Protein AF-0000000070184187 (afdb_homodimer)

Foldseek 3Di:
DAEEEEEFAALVQLQLVLVVCVV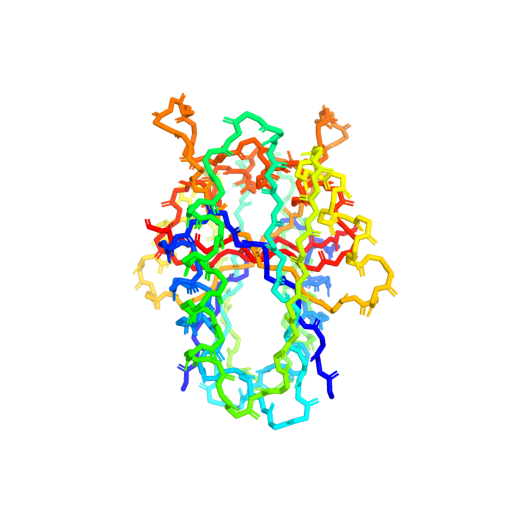PDDLAYEYEYEYEDEPPDDPVGSVNRLVSNVVRNPPHHYHYYYYYDDSLCVRQVVCVVVVGQEYEDEQDDDPDDDVSGDPSLVSNCVPHPHHYDYGYD/DAEEEEEFAALVQLQLVLVVCVVPDDLAYEYEYEYEDEPPDDPVGSVNRLVNNPVRNPSYHYHYYYYYDDSLCVRQVVCVVVVGQEYEDEQDDDPDDDVSGDPSLVSNCVPHPHHYHYGYD

pLDDT: mean 87.18, std 12.09, range [46.78, 98.19]

Nearest PDB structures (foldseek):
  5ahw-assembly2_D  TM=7.596E-01  e=1.326E-06  Mycolicibacterium smegmatis MC2 155
  2z08-assembly1_A  TM=7.264E-01  e=1.030E-06  Thermus thermophilus
  3fh0-assembly1_A  TM=7.150E-01  e=4.418E-06  Klebsiella pneumoniae subsp. pneumoniae MGH 78578
  3fdx-assembly1_A  TM=6.613E-01  e=9.445E-06  Klebsiella pneumoniae subsp. pneumoniae MGH 78578
  7ji4-assembly1_A  TM=6.748E-01  e=1.048E-04  Staphylococcus aureus subsp. aureus MRSA252

InterPro domains:
  IPR006016 UspA [PF00582] (38-120)
  IPR014729 Rossmann-like alpha/beta/alpha sandwich fold [G3DSA:3.40.50.620] (4-121)

Solvent-accessible surface area (backbone atoms only — not comparable to full-atom values): 12318 Å² total; per-residue (Å²): 122,49,36,34,33,35,50,17,72,27,51,55,31,17,52,35,47,37,61,65,39,62,87,67,64,45,70,70,20,36,36,37,37,32,26,52,34,43,87,86,47,72,63,66,45,31,52,51,5,50,50,51,36,60,68,61,47,73,75,33,47,71,45,77,47,76,46,77,43,60,48,54,57,53,52,54,51,49,36,60,74,68,59,37,58,32,36,37,32,36,19,55,86,66,94,77,48,89,58,39,40,22,69,56,41,46,43,44,49,20,63,45,86,39,36,25,32,31,26,47,106,123,50,36,35,34,35,48,18,71,26,50,55,30,19,51,35,48,38,62,69,39,63,88,66,63,44,68,71,20,36,35,38,37,32,25,52,34,43,86,87,48,72,63,65,46,31,52,50,5,50,49,51,37,56,69,66,45,60,78,28,49,71,45,77,46,77,46,77,44,61,48,52,58,51,52,55,51,48,36,60,74,69,62,36,58,33,37,37,34,36,19,56,85,65,96,76,47,89,59,38,42,20,69,58,41,47,44,42,48,21,64,42,87,39,34,25,32,31,27,46,105

Structure (mmCIF, N/CA/C/O backbone):
data_AF-0000000070184187-model_v1
#
loop_
_entity.id
_entity.type
_entity.pdbx_description
1 polymer 'Nucleotide-binding protein, UspA family'
#
loop_
_atom_site.group_PDB
_atom_site.id
_atom_site.type_symbol
_atom_site.label_atom_id
_atom_site.label_alt_id
_atom_site.label_comp_id
_atom_site.label_asym_id
_atom_site.label_entity_id
_atom_site.label_seq_id
_atom_site.pdbx_PDB_ins_code
_atom_site.Cartn_x
_atom_site.Cartn_y
_atom_site.Cartn_z
_atom_site.occupancy
_atom_site.B_iso_or_equiv
_atom_site.auth_seq_id
_atom_site.auth_comp_id
_atom_site.auth_asym_id
_atom_site.auth_atom_id
_atom_site.pdbx_PDB_model_num
ATOM 1 N N . MET A 1 1 ? -18.094 -4.477 -7.41 1 87.06 1 MET A N 1
ATOM 2 C CA . MET A 1 1 ? -17.234 -5.648 -7.57 1 87.06 1 MET A CA 1
ATOM 3 C C . MET A 1 1 ? -15.766 -5.238 -7.676 1 87.06 1 MET A C 1
ATOM 5 O O . MET A 1 1 ? -15.414 -4.379 -8.484 1 87.06 1 MET A O 1
ATOM 9 N N . THR A 1 2 ? -14.875 -5.801 -6.84 1 93.06 2 THR A N 1
ATOM 10 C CA . THR A 1 2 ? -13.453 -5.465 -6.789 1 93.06 2 THR A CA 1
ATOM 11 C C . THR A 1 2 ? -12.594 -6.691 -7.086 1 93.06 2 THR A C 1
ATOM 13 O O . THR A 1 2 ? -12.898 -7.797 -6.633 1 93.06 2 THR A O 1
ATOM 16 N N . THR A 1 3 ? -11.625 -6.5 -7.941 1 96.56 3 THR A N 1
ATOM 17 C CA . THR A 1 3 ? -10.648 -7.543 -8.242 1 96.56 3 THR A CA 1
ATOM 18 C C . THR A 1 3 ? -9.328 -7.27 -7.527 1 96.56 3 THR A C 1
ATOM 20 O O . THR A 1 3 ? -8.68 -6.25 -7.781 1 96.56 3 THR A O 1
ATOM 23 N N . TYR A 1 4 ? -8.945 -8.211 -6.676 1 97.31 4 TYR A N 1
ATOM 24 C CA . TYR A 1 4 ? -7.691 -8.109 -5.938 1 97.31 4 TYR A CA 1
ATOM 25 C C . TYR A 1 4 ? -6.648 -9.062 -6.508 1 97.31 4 TYR A C 1
ATOM 27 O O . TYR A 1 4 ? -6.965 -10.195 -6.879 1 97.31 4 TYR A O 1
ATOM 35 N N . LEU A 1 5 ? -5.449 -8.586 -6.586 1 97.69 5 LEU A N 1
ATOM 36 C CA . LEU A 1 5 ? -4.312 -9.461 -6.852 1 97.69 5 LEU A CA 1
ATOM 37 C C . LEU A 1 5 ? -3.422 -9.578 -5.617 1 97.69 5 LEU A C 1
ATOM 39 O O . LEU A 1 5 ? -2.854 -8.586 -5.16 1 97.69 5 LEU A O 1
ATOM 43 N N . LEU A 1 6 ? -3.332 -10.719 -5.121 1 96.5 6 LEU A N 1
ATOM 44 C CA . LEU A 1 6 ? -2.471 -11.023 -3.984 1 96.5 6 LEU A CA 1
ATOM 45 C C . LEU A 1 6 ? -1.204 -11.742 -4.438 1 96.5 6 LEU A C 1
ATOM 47 O O . LEU A 1 6 ? -1.265 -12.883 -4.91 1 96.5 6 LEU A O 1
ATOM 51 N N . SER A 1 7 ? -0.075 -11.008 -4.352 1 93.44 7 SER A N 1
ATOM 52 C CA . SER A 1 7 ? 1.207 -11.672 -4.582 1 93.44 7 SER A CA 1
ATOM 53 C C . SER A 1 7 ? 1.646 -12.469 -3.361 1 93.44 7 SER A C 1
ATOM 55 O O . SER A 1 7 ? 2.041 -11.898 -2.346 1 93.44 7 SER A O 1
ATOM 57 N N . SER A 1 8 ? 1.609 -13.734 -3.449 1 82.62 8 SER A N 1
ATOM 58 C CA . SER A 1 8 ? 1.908 -14.633 -2.338 1 82.62 8 SER A CA 1
ATOM 59 C C . SER A 1 8 ? 3.346 -15.133 -2.402 1 82.62 8 SER A C 1
ATOM 61 O O . SER A 1 8 ? 3.67 -16 -3.209 1 82.62 8 SER A O 1
ATOM 63 N N . ALA A 1 9 ? 4.172 -14.547 -1.659 1 77.94 9 ALA A N 1
ATOM 64 C CA . ALA A 1 9 ? 5.586 -14.906 -1.661 1 77.94 9 ALA A CA 1
ATOM 65 C C . ALA A 1 9 ? 5.926 -15.805 -0.472 1 77.94 9 ALA A C 1
ATOM 67 O O . ALA A 1 9 ? 6.941 -16.5 -0.483 1 77.94 9 ALA A O 1
ATOM 68 N N . SER A 1 10 ? 5.07 -15.789 0.5 1 82.75 10 SER A N 1
ATOM 69 C CA . SER A 1 10 ? 5.27 -16.578 1.708 1 82.75 10 SER A CA 1
ATOM 70 C C . SER A 1 10 ? 3.951 -16.828 2.43 1 82.75 10 SER A C 1
ATOM 72 O O . SER A 1 10 ? 2.955 -16.156 2.162 1 82.75 10 SER A O 1
ATOM 74 N N . VAL A 1 11 ? 4.023 -17.766 3.281 1 85.94 11 VAL A N 1
ATOM 75 C CA . VAL A 1 11 ? 2.863 -18.062 4.117 1 85.94 11 VAL A CA 1
ATOM 76 C C . VAL A 1 11 ? 2.512 -16.828 4.949 1 85.94 11 VAL A C 1
ATOM 78 O O . VAL A 1 11 ? 1.336 -16.484 5.105 1 85.94 11 VAL A O 1
ATOM 81 N N . HIS A 1 12 ? 3.492 -16.156 5.406 1 87.94 12 HIS A N 1
ATOM 82 C CA . HIS A 1 12 ? 3.273 -14.977 6.242 1 87.94 12 HIS A CA 1
ATOM 83 C C . HIS A 1 12 ? 2.619 -13.852 5.449 1 87.94 12 HIS A C 1
ATOM 85 O O . HIS A 1 12 ? 1.697 -13.195 5.941 1 87.94 12 HIS A O 1
ATOM 91 N N . THR A 1 13 ? 3.059 -13.672 4.227 1 89.44 13 THR A N 1
ATOM 92 C CA . THR A 1 13 ? 2.463 -12.641 3.383 1 89.44 13 THR A CA 1
ATOM 93 C C . THR A 1 13 ? 1.008 -12.977 3.064 1 89.44 13 THR A C 1
ATOM 95 O O . THR A 1 13 ? 0.134 -12.117 3.141 1 89.44 13 THR A O 1
ATOM 98 N N . SER A 1 14 ? 0.778 -14.219 2.723 1 92.19 14 SER A N 1
ATOM 99 C CA . SER A 1 14 ? -0.582 -14.648 2.416 1 92.19 14 SER A CA 1
ATOM 100 C C . SER A 1 14 ? -1.505 -14.461 3.613 1 92.19 14 SER A C 1
ATOM 102 O O . SER A 1 14 ? -2.619 -13.953 3.473 1 92.19 14 SER A O 1
ATOM 104 N N . ALA A 1 15 ? -1.016 -14.852 4.801 1 92.38 15 ALA A N 1
ATOM 105 C CA . ALA A 1 15 ? -1.817 -14.719 6.012 1 92.38 15 ALA A CA 1
ATOM 106 C C . ALA A 1 15 ? -2.139 -13.25 6.293 1 92.38 15 ALA A C 1
ATOM 108 O O . ALA A 1 15 ? -3.281 -12.906 6.602 1 92.38 15 ALA A O 1
ATOM 109 N N . ALA A 1 16 ? -1.17 -12.414 6.207 1 93.44 16 ALA A N 1
ATOM 110 C CA . ALA A 1 16 ? -1.36 -10.984 6.441 1 93.44 16 ALA A CA 1
ATOM 111 C C . ALA A 1 16 ? -2.352 -10.391 5.441 1 93.44 16 ALA A C 1
ATOM 113 O O . ALA A 1 16 ? -3.191 -9.562 5.809 1 93.44 16 ALA A O 1
ATOM 114 N N . ALA A 1 17 ? -2.209 -10.789 4.168 1 94.56 17 ALA A N 1
ATOM 115 C CA . ALA A 1 17 ? -3.125 -10.305 3.135 1 94.56 17 ALA A CA 1
ATOM 116 C C . ALA A 1 17 ? -4.551 -10.773 3.412 1 94.56 17 ALA A C 1
ATOM 118 O O . ALA A 1 17 ? -5.508 -10.016 3.213 1 94.56 17 ALA A O 1
ATOM 119 N N . CYS A 1 18 ? -4.68 -12 3.871 1 94.06 18 CYS A N 1
ATOM 120 C CA . CYS A 1 18 ? -5.996 -12.516 4.219 1 94.06 18 CYS A CA 1
ATOM 121 C C . CYS A 1 18 ? -6.605 -11.727 5.371 1 94.06 18 CYS A C 1
ATOM 123 O O . CYS A 1 18 ? -7.801 -11.422 5.359 1 94.06 18 CYS A O 1
ATOM 125 N N . ASP A 1 19 ? -5.824 -11.391 6.363 1 93.94 19 ASP A N 1
ATOM 126 C CA . ASP A 1 19 ? -6.301 -10.562 7.469 1 93.94 19 ASP A CA 1
ATOM 127 C C . ASP A 1 19 ? -6.785 -9.203 6.965 1 93.94 19 ASP A C 1
ATOM 129 O O . ASP A 1 19 ? -7.832 -8.711 7.398 1 93.94 19 ASP A O 1
ATOM 133 N N . TYR A 1 20 ? -6.047 -8.648 6.027 1 95.12 20 TYR A N 1
ATOM 134 C CA . TYR A 1 20 ? -6.387 -7.359 5.438 1 95.12 20 TYR A CA 1
ATOM 135 C C . TYR A 1 20 ? -7.719 -7.426 4.699 1 95.12 20 TYR A C 1
ATOM 137 O O . TYR A 1 20 ? -8.531 -6.508 4.789 1 95.12 20 TYR A O 1
ATOM 145 N N . LEU A 1 21 ? -7.945 -8.5 4.07 1 94.31 21 LEU A N 1
ATOM 146 C CA . LEU A 1 21 ? -9.102 -8.625 3.189 1 94.31 21 LEU A CA 1
ATOM 147 C C . LEU A 1 21 ? -10.312 -9.156 3.953 1 94.31 21 LEU A C 1
ATOM 149 O O . LEU A 1 21 ? -11.445 -9.078 3.469 1 94.31 21 LEU A O 1
ATOM 153 N N . ALA A 1 22 ? -10.117 -9.75 5.102 1 88.31 22 ALA A N 1
ATOM 154 C CA . ALA A 1 22 ? -11.125 -10.5 5.844 1 88.31 22 ALA A CA 1
ATOM 155 C C . ALA A 1 22 ? -12.414 -9.695 5.992 1 88.31 22 ALA A C 1
ATOM 157 O O . ALA A 1 22 ? -13.508 -10.219 5.77 1 88.31 22 ALA A O 1
ATOM 158 N N . ASP A 1 23 ? -12.367 -8.461 6.262 1 85.75 23 ASP A N 1
ATOM 159 C CA . ASP A 1 23 ? -13.57 -7.672 6.492 1 85.75 23 ASP A CA 1
ATOM 160 C C . ASP A 1 23 ? -13.852 -6.742 5.316 1 85.75 23 ASP A C 1
ATOM 162 O O . ASP A 1 23 ? -14.68 -5.836 5.418 1 85.75 23 ASP A O 1
ATOM 166 N N . ARG A 1 24 ? -13.141 -7.023 4.238 1 89.12 24 ARG A N 1
ATOM 167 C CA . ARG A 1 24 ? -13.273 -6.109 3.107 1 89.12 24 ARG A CA 1
ATOM 168 C C . ARG A 1 24 ? -13.898 -6.812 1.91 1 8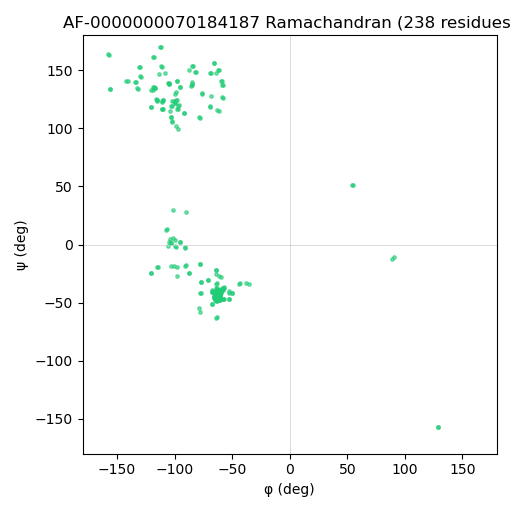9.12 24 ARG A C 1
ATOM 170 O O . ARG A 1 24 ? -14.398 -6.156 0.994 1 89.12 24 ARG A O 1
ATOM 177 N N . LEU A 1 25 ? -13.852 -8.07 1.921 1 90.12 25 LEU A N 1
ATOM 178 C CA . LEU A 1 25 ? -14.305 -8.836 0.765 1 90.12 25 LEU A CA 1
ATOM 179 C C . LEU A 1 25 ? -15.812 -9.07 0.825 1 90.12 25 LEU A C 1
ATOM 181 O O . LEU A 1 25 ? -16.344 -9.422 1.877 1 90.12 25 LEU A O 1
ATOM 185 N N . ASP A 1 26 ? -16.406 -8.898 -0.265 1 88.06 26 ASP A N 1
ATOM 186 C CA . ASP A 1 26 ? -17.797 -9.305 -0.464 1 88.06 26 ASP A CA 1
ATOM 187 C C . ASP A 1 26 ? -17.891 -10.461 -1.452 1 88.06 26 ASP A C 1
ATOM 189 O O . ASP A 1 26 ? -16.906 -10.797 -2.125 1 88.06 26 ASP A O 1
ATOM 193 N N . ALA A 1 27 ? -19.078 -11.031 -1.532 1 87.5 27 ALA A N 1
ATOM 194 C CA . ALA A 1 27 ? -19.281 -12.234 -2.338 1 87.5 27 ALA A CA 1
ATOM 195 C C . ALA A 1 27 ? -19.047 -11.953 -3.816 1 87.5 27 ALA A C 1
ATOM 197 O O . ALA A 1 27 ? -18.688 -12.859 -4.578 1 87.5 27 ALA A O 1
ATOM 198 N N . ASP A 1 28 ? -19.156 -10.688 -4.148 1 91.81 28 ASP A N 1
ATOM 199 C CA . ASP A 1 28 ? -19.031 -10.352 -5.566 1 91.81 28 ASP A CA 1
ATOM 200 C C . ASP A 1 28 ? -17.578 -10.031 -5.922 1 91.81 28 ASP A C 1
ATOM 202 O O . ASP A 1 28 ? -17.234 -9.883 -7.102 1 91.81 28 ASP A O 1
ATOM 206 N N . ASP A 1 29 ? -16.688 -10.062 -4.93 1 93.81 29 ASP A N 1
ATOM 207 C CA . ASP A 1 29 ? -15.289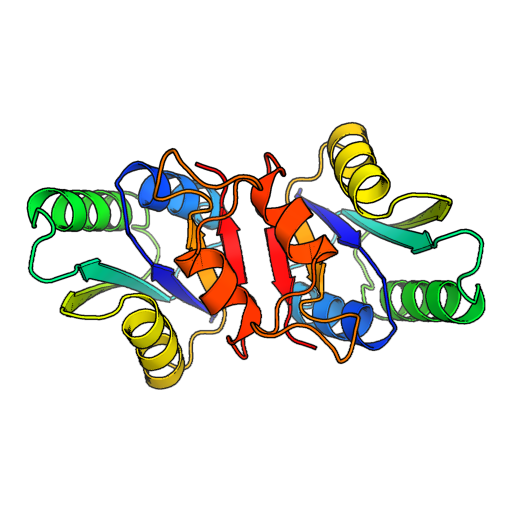 -9.727 -5.176 1 93.81 29 ASP A CA 1
ATOM 208 C C . ASP A 1 29 ? -14.508 -10.938 -5.676 1 93.81 29 ASP A C 1
ATOM 210 O O . ASP A 1 29 ? -14.938 -12.078 -5.488 1 93.81 29 ASP A O 1
ATOM 214 N N . THR A 1 30 ? -13.461 -10.664 -6.41 1 95.06 30 THR A N 1
ATOM 215 C CA . THR A 1 30 ? -12.547 -11.688 -6.91 1 95.06 30 THR A CA 1
ATOM 216 C C . THR A 1 30 ? -11.141 -11.477 -6.355 1 95.06 30 THR A C 1
ATOM 218 O O . THR A 1 30 ? -10.656 -10.344 -6.297 1 95.06 30 THR A O 1
ATOM 221 N N . VAL A 1 31 ? -10.547 -12.555 -5.93 1 96 31 VAL A N 1
ATOM 222 C CA . VAL A 1 31 ? -9.156 -12.523 -5.488 1 96 31 VAL A CA 1
ATOM 223 C C . VAL A 1 31 ? -8.32 -13.469 -6.344 1 96 31 VAL A C 1
ATOM 225 O O . VAL A 1 31 ? -8.617 -14.656 -6.434 1 96 31 VAL A O 1
ATOM 228 N N . MET A 1 32 ? -7.375 -12.906 -7.012 1 96.38 32 MET A N 1
ATOM 229 C CA . MET A 1 32 ? -6.355 -13.695 -7.699 1 96.38 32 MET A CA 1
ATOM 230 C C . MET A 1 32 ? -5.094 -13.805 -6.848 1 96.38 32 MET A C 1
ATOM 232 O O . MET A 1 32 ? -4.48 -12.797 -6.5 1 96.38 32 MET A O 1
ATOM 236 N N . VAL A 1 33 ? -4.746 -15.047 -6.512 1 95.25 33 VAL A N 1
ATOM 237 C CA . VAL A 1 33 ? -3.529 -15.305 -5.75 1 95.25 33 VAL A CA 1
ATOM 238 C C . VAL A 1 33 ? -2.416 -15.758 -6.691 1 95.25 33 VAL A C 1
ATOM 240 O O . VAL A 1 33 ? -2.564 -16.75 -7.406 1 95.25 33 VAL A O 1
ATOM 243 N N . LEU A 1 34 ? -1.364 -15 -6.645 1 95.38 34 LEU A N 1
ATOM 244 C CA . LEU A 1 34 ? -0.238 -15.305 -7.52 1 95.38 34 LEU A CA 1
ATOM 245 C C . LEU A 1 34 ? 0.951 -15.82 -6.719 1 95.38 34 LEU A C 1
ATOM 247 O O . LEU A 1 34 ? 1.369 -15.195 -5.746 1 95.38 34 LEU A O 1
ATOM 251 N N . GLY A 1 35 ? 1.438 -16.938 -7.031 1 91.88 35 GLY A N 1
ATOM 252 C CA . GLY A 1 35 ? 2.746 -17.406 -6.613 1 91.88 35 GLY A CA 1
ATOM 253 C C . GLY A 1 35 ? 3.799 -17.297 -7.699 1 91.88 35 GLY A C 1
ATOM 254 O O . GLY A 1 35 ? 3.764 -18.031 -8.688 1 91.88 35 GLY A O 1
ATOM 255 N N . ALA A 1 36 ? 4.668 -16.25 -7.465 1 84.62 36 ALA A N 1
ATOM 256 C CA . ALA A 1 36 ? 5.754 -16.062 -8.422 1 84.62 36 ALA A CA 1
ATOM 257 C C . ALA A 1 36 ? 7.066 -16.625 -7.879 1 84.62 36 ALA A C 1
ATOM 259 O O . ALA A 1 36 ? 7.418 -16.375 -6.723 1 84.62 36 ALA A O 1
ATOM 260 N N . SER A 1 37 ? 7.746 -17.484 -8.453 1 76.5 37 SER A N 1
ATOM 261 C CA . SER A 1 37 ? 9.008 -18.062 -7.984 1 76.5 37 SER A CA 1
ATOM 262 C C . SER A 1 37 ? 10.055 -18.078 -9.094 1 76.5 37 SER A C 1
ATOM 264 O O . SER A 1 37 ? 9.727 -18.266 -10.266 1 76.5 37 SER A O 1
ATOM 266 N N . GLU A 1 38 ? 11.188 -17.625 -8.516 1 70 38 GLU A N 1
ATOM 267 C CA . GLU A 1 38 ? 12.328 -17.844 -9.414 1 70 38 GLU A CA 1
ATOM 268 C C . GLU A 1 38 ? 12.641 -19.328 -9.57 1 70 38 GLU A C 1
ATOM 270 O O . GLU A 1 38 ? 12.328 -20.125 -8.688 1 70 38 GLU A O 1
ATOM 275 N N . PRO A 1 39 ? 13.086 -19.641 -10.68 1 65.94 39 PRO A N 1
ATOM 276 C CA . PRO A 1 39 ? 13.344 -21.047 -10.977 1 65.94 39 PRO A CA 1
ATOM 277 C C . PRO A 1 39 ? 14.031 -21.781 -9.828 1 65.94 39 PRO A C 1
ATOM 279 O O . PRO A 1 39 ? 13.742 -22.953 -9.578 1 65.94 39 PRO A O 1
ATOM 282 N N . ASP A 1 40 ? 14.891 -21.141 -9.055 1 63.62 40 ASP A N 1
ATOM 283 C CA . ASP A 1 40 ? 15.672 -21.875 -8.062 1 63.62 40 ASP A CA 1
ATOM 284 C C . ASP A 1 40 ? 15 -21.812 -6.691 1 63.62 40 ASP A C 1
ATOM 286 O O . ASP A 1 40 ? 15.523 -22.359 -5.719 1 63.62 40 ASP A O 1
ATOM 290 N N . ALA A 1 41 ? 13.883 -21.172 -6.688 1 63.44 41 ALA A N 1
ATOM 291 C CA . ALA A 1 41 ? 13.227 -21.047 -5.387 1 63.44 41 ALA A CA 1
ATOM 292 C C . ALA A 1 41 ? 12.383 -22.281 -5.074 1 63.44 41 ALA A C 1
ATOM 294 O O . ALA A 1 41 ? 11.812 -22.891 -5.98 1 63.44 41 ALA A O 1
ATOM 295 N N . PRO A 1 42 ? 12.492 -22.719 -3.738 1 61.81 42 PRO A N 1
ATOM 296 C CA . PRO A 1 42 ? 11.734 -23.938 -3.416 1 61.81 42 PRO A CA 1
ATOM 297 C C . PRO A 1 42 ? 10.242 -23.781 -3.707 1 61.81 42 PRO A C 1
ATOM 299 O O . PRO A 1 42 ? 9.633 -22.766 -3.359 1 61.81 42 PRO A O 1
ATOM 302 N N . GLU A 1 43 ? 9.617 -24.625 -4.453 1 60.34 43 GLU A N 1
ATOM 303 C CA . GLU A 1 43 ? 8.227 -24.703 -4.867 1 60.34 43 GLU A CA 1
ATOM 304 C C . GLU A 1 43 ? 7.289 -24.75 -3.662 1 60.34 43 GLU A C 1
ATOM 306 O O . GLU A 1 43 ? 6.215 -24.156 -3.676 1 60.34 43 GLU A O 1
ATOM 311 N N . ARG A 1 44 ? 7.75 -25.484 -2.586 1 63.47 44 ARG A N 1
ATOM 312 C CA . ARG A 1 44 ? 6.902 -25.734 -1.426 1 63.47 44 ARG A CA 1
ATOM 313 C C . ARG A 1 44 ? 6.465 -24.422 -0.776 1 63.47 44 ARG A C 1
ATOM 315 O O . ARG A 1 44 ? 5.312 -24.281 -0.37 1 63.47 44 ARG A O 1
ATOM 322 N N . ASP A 1 45 ? 7.215 -23.438 -0.889 1 72.31 45 ASP A N 1
ATOM 323 C CA . ASP A 1 45 ? 6.902 -22.188 -0.198 1 72.31 45 ASP A CA 1
ATOM 324 C C . ASP A 1 45 ? 5.785 -21.422 -0.915 1 72.31 45 ASP A C 1
ATOM 326 O O . ASP A 1 45 ? 4.824 -20.984 -0.283 1 72.31 45 ASP A O 1
ATOM 330 N N . VAL A 1 46 ? 5.82 -21.609 -2.162 1 76.25 46 VAL A N 1
ATOM 331 C CA . VAL A 1 46 ? 4.812 -20.938 -2.971 1 76.25 46 VAL A CA 1
ATOM 332 C C . VAL A 1 46 ? 3.477 -21.656 -2.855 1 76.25 46 VAL A C 1
ATOM 334 O O . VAL A 1 46 ? 2.428 -21.031 -2.721 1 76.25 46 VAL A O 1
ATOM 337 N N . GLY A 1 47 ? 3.512 -22.969 -2.873 1 81.19 47 GLY A N 1
ATOM 338 C CA . GLY A 1 47 ? 2.311 -23.766 -2.713 1 81.19 47 GLY A CA 1
ATOM 339 C C . GLY A 1 47 ? 1.61 -23.547 -1.387 1 81.19 47 GLY A C 1
ATOM 340 O O . GLY A 1 47 ? 0.392 -23.359 -1.345 1 81.19 47 GLY A O 1
ATOM 341 N N . ASP A 1 48 ? 2.357 -23.562 -0.351 1 84.81 48 ASP A N 1
ATOM 342 C CA . ASP A 1 48 ? 1.8 -23.328 0.979 1 84.81 48 ASP A CA 1
ATOM 343 C C . ASP A 1 48 ? 1.18 -21.938 1.083 1 84.81 48 ASP A C 1
ATOM 345 O O . ASP A 1 48 ? 0.123 -21.766 1.693 1 84.81 48 ASP A O 1
ATOM 349 N N . ALA A 1 49 ? 1.869 -21.047 0.49 1 83.06 49 ALA A N 1
ATOM 350 C CA . ALA A 1 49 ? 1.369 -19.672 0.524 1 83.06 49 ALA A CA 1
ATOM 351 C C . ALA A 1 49 ? 0.02 -19.562 -0.18 1 83.06 49 ALA A C 1
ATOM 353 O O . ALA A 1 49 ? -0.906 -18.938 0.335 1 83.06 49 ALA A O 1
ATOM 354 N N . ILE A 1 50 ? -0.105 -20.203 -1.254 1 86.31 50 ILE A N 1
ATOM 355 C CA . ILE A 1 50 ? -1.337 -20.188 -2.035 1 86.31 50 ILE A CA 1
ATOM 356 C C . ILE A 1 50 ? -2.449 -20.891 -1.264 1 86.31 50 ILE A C 1
ATOM 358 O O . ILE A 1 50 ? -3.588 -20.422 -1.229 1 86.31 50 ILE A O 1
ATOM 362 N N . ASN A 1 51 ? -2.111 -21.969 -0.643 1 87.06 51 ASN A N 1
ATOM 363 C CA . ASN A 1 51 ? -3.086 -22.75 0.117 1 87.06 51 ASN A CA 1
ATOM 364 C C . ASN A 1 51 ? -3.65 -21.938 1.285 1 87.06 51 ASN A C 1
ATOM 366 O O . ASN A 1 51 ? -4.848 -22.016 1.569 1 87.06 51 ASN A O 1
ATOM 370 N N . VAL A 1 52 ? -2.836 -21.281 1.915 1 88.31 52 VAL A N 1
ATOM 371 C CA . VAL A 1 52 ? -3.262 -20.438 3.023 1 88.31 52 VAL A CA 1
ATOM 372 C C . VAL A 1 52 ? -4.281 -19.422 2.529 1 88.31 52 VAL A C 1
ATOM 374 O O . VAL A 1 52 ? -5.332 -19.234 3.148 1 88.31 52 VAL A O 1
ATOM 377 N N . ALA A 1 53 ? -3.963 -18.797 1.425 1 88.62 53 ALA A N 1
ATOM 378 C CA . ALA A 1 53 ? -4.852 -17.766 0.877 1 88.62 53 ALA A CA 1
ATOM 379 C C . ALA A 1 53 ? -6.203 -18.359 0.497 1 88.62 53 ALA A C 1
ATOM 381 O O . ALA A 1 53 ? -7.25 -17.812 0.826 1 88.62 53 ALA A O 1
ATOM 382 N N . ARG A 1 54 ? -6.184 -19.484 -0.07 1 86.81 54 ARG A N 1
ATOM 383 C CA . ARG A 1 54 ? -7.414 -20.141 -0.506 1 86.81 54 ARG A CA 1
ATOM 384 C C . ARG A 1 54 ? -8.281 -20.531 0.687 1 86.81 54 ARG A C 1
ATOM 386 O O . ARG A 1 54 ? -9.5 -20.359 0.653 1 86.81 54 ARG A O 1
ATOM 393 N N . ALA A 1 55 ? -7.684 -20.969 1.615 1 87.38 55 ALA A N 1
ATOM 394 C CA . ALA A 1 55 ? -8.398 -21.453 2.787 1 87.38 55 ALA A CA 1
ATOM 395 C C . ALA A 1 55 ? -9.008 -20.312 3.582 1 87.38 55 ALA A C 1
ATOM 397 O O . ALA A 1 55 ? -10.117 -20.438 4.117 1 87.38 55 ALA A O 1
ATOM 398 N N . ARG A 1 56 ? -8.398 -19.219 3.555 1 89.62 56 ARG A N 1
ATOM 399 C CA . ARG A 1 56 ? -8.781 -18.156 4.465 1 89.62 56 ARG A CA 1
ATOM 400 C C . ARG A 1 56 ? -9.703 -17.156 3.777 1 89.62 56 ARG A C 1
ATOM 402 O O . ARG A 1 56 ? -10.414 -16.391 4.441 1 89.62 56 ARG A O 1
ATOM 409 N N . LEU A 1 57 ? -9.656 -16.984 2.52 1 87.94 57 LEU A N 1
ATOM 410 C CA . LEU A 1 57 ? -10.422 -15.945 1.836 1 87.94 57 LEU A CA 1
ATOM 411 C C . LEU A 1 57 ? -11.789 -16.469 1.414 1 87.94 57 LEU A C 1
ATOM 413 O O . LEU A 1 57 ? -12.445 -15.867 0.553 1 87.94 57 LEU A O 1
ATOM 417 N N . ALA A 1 58 ? -12.406 -17.453 2.076 1 71.75 58 ALA A N 1
ATOM 418 C CA . ALA A 1 58 ? -13.773 -17.906 1.827 1 71.75 58 ALA A CA 1
ATOM 419 C C . ALA A 1 58 ? -14.781 -16.828 2.238 1 71.75 58 ALA A C 1
ATOM 421 O O . ALA A 1 58 ? -14.594 -16.141 3.242 1 71.75 58 ALA A O 1
ATOM 422 N N . PRO A 1 59 ? -15.914 -16.297 1.302 1 66.94 59 PRO A N 1
ATOM 423 C CA . PRO A 1 59 ? -16.734 -16.688 0.159 1 66.94 59 PRO A CA 1
ATOM 424 C C . PRO A 1 59 ? -16.312 -16.016 -1.141 1 66.94 59 PRO A C 1
ATOM 426 O O . PRO A 1 59 ? -16.828 -16.344 -2.211 1 66.94 59 PRO A O 1
ATOM 429 N N . ALA A 1 60 ? -15.242 -15.102 -1.095 1 79.75 60 ALA A N 1
ATOM 430 C CA . ALA A 1 60 ? -14.906 -14.484 -2.377 1 79.75 60 ALA A CA 1
ATOM 431 C C . ALA A 1 60 ? -14.422 -15.531 -3.379 1 79.75 60 ALA A C 1
ATOM 433 O O . ALA A 1 60 ? -14.023 -16.625 -2.994 1 79.75 60 ALA A O 1
ATOM 434 N N . THR A 1 61 ? -14.711 -15.289 -4.645 1 88.31 61 THR A N 1
ATOM 435 C CA . THR A 1 61 ? -14.117 -16.125 -5.684 1 88.31 61 THR A CA 1
ATOM 436 C C . THR A 1 61 ? -12.594 -16.016 -5.668 1 88.31 61 THR A C 1
ATOM 438 O O . THR A 1 61 ? -12.047 -14.922 -5.848 1 88.31 61 THR A O 1
ATOM 441 N N . VAL A 1 62 ? -11.961 -17.109 -5.355 1 92.56 62 VAL A N 1
ATOM 442 C CA . VAL A 1 62 ? -10.5 -17.109 -5.27 1 92.56 62 VAL A CA 1
ATOM 443 C C . VAL A 1 62 ? -9.914 -17.938 -6.422 1 92.56 62 VAL A C 1
ATOM 445 O O . VAL A 1 62 ? -10.273 -19.094 -6.613 1 92.56 62 VAL A O 1
ATOM 448 N N . TRP A 1 63 ? -9.094 -17.281 -7.16 1 93.62 63 TRP A N 1
ATOM 449 C CA . TRP A 1 63 ? -8.32 -17.922 -8.219 1 93.62 63 TRP A CA 1
ATOM 450 C C . TRP A 1 63 ? -6.836 -17.953 -7.863 1 93.62 63 TRP A C 1
ATOM 452 O O . TRP A 1 63 ? -6.359 -17.125 -7.09 1 93.62 63 TRP A O 1
ATOM 462 N N . THR A 1 64 ? -6.199 -18.953 -8.422 1 93.06 64 THR A N 1
ATOM 463 C CA . THR A 1 64 ? -4.77 -19.062 -8.148 1 93.06 64 THR A CA 1
ATOM 464 C C . THR A 1 64 ? -3.98 -19.203 -9.445 1 93.06 64 THR A C 1
ATOM 466 O O . THR A 1 64 ? -4.48 -19.766 -10.422 1 93.06 64 THR A O 1
ATOM 469 N N . GLU A 1 65 ? -2.836 -18.609 -9.438 1 92.25 65 GLU A N 1
ATOM 470 C CA . GLU A 1 65 ? -1.917 -18.688 -10.562 1 92.25 65 GLU A CA 1
ATOM 471 C C . GLU A 1 65 ? -0.471 -18.812 -10.094 1 92.25 65 GLU A C 1
ATOM 473 O O . GLU A 1 65 ? -0.083 -18.203 -9.094 1 92.25 65 GLU A O 1
ATOM 478 N N . ARG A 1 66 ? 0.283 -19.625 -10.773 1 91.56 66 ARG A N 1
ATOM 479 C CA . ARG A 1 66 ? 1.72 -19.719 -10.531 1 91.56 66 ARG A CA 1
ATOM 480 C C . ARG A 1 66 ? 2.508 -19.297 -11.766 1 91.56 66 ARG A C 1
ATOM 482 O O . ARG A 1 66 ? 2.145 -19.641 -12.898 1 91.56 66 ARG A O 1
ATOM 489 N N . ARG A 1 67 ? 3.477 -18.531 -11.578 1 90.62 67 ARG A N 1
ATOM 490 C CA . ARG A 1 67 ? 4.344 -18.094 -12.664 1 90.62 67 ARG A CA 1
ATOM 491 C C . ARG A 1 67 ? 5.812 -18.219 -12.281 1 90.62 67 ARG A C 1
ATOM 493 O O . ARG A 1 67 ? 6.184 -17.938 -11.133 1 90.62 67 ARG A O 1
ATOM 500 N N . GLU A 1 68 ? 6.594 -18.656 -13.242 1 88.25 68 GLU A N 1
ATOM 501 C CA . GLU A 1 68 ? 8.039 -18.703 -13.07 1 88.25 68 GLU A CA 1
ATOM 502 C C . GLU A 1 68 ? 8.711 -17.484 -13.703 1 88.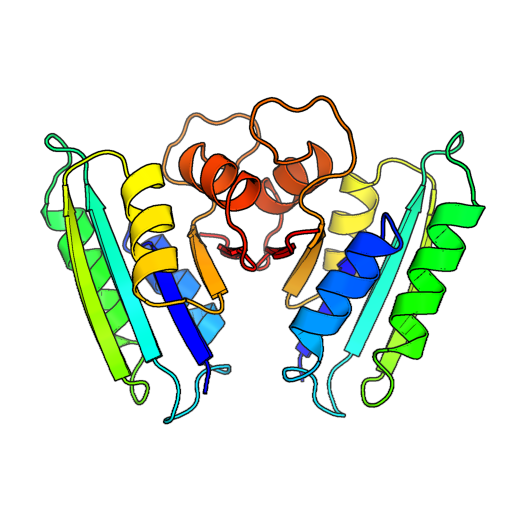25 68 GLU A C 1
ATOM 504 O O . GLU A 1 68 ? 8.312 -17.047 -14.781 1 88.25 68 GLU A O 1
ATOM 509 N N . GLY A 1 69 ? 9.688 -16.984 -13.039 1 88.81 69 GLY A N 1
ATOM 510 C CA . GLY A 1 69 ? 10.398 -15.82 -13.562 1 88.81 69 GLY A CA 1
ATOM 511 C C . GLY A 1 69 ? 10.516 -14.688 -12.555 1 88.81 69 GLY A C 1
ATOM 512 O O . GLY A 1 69 ? 10.523 -14.93 -11.344 1 88.81 69 GLY A O 1
ATOM 513 N N . ASP A 1 70 ? 10.695 -13.484 -13.078 1 90.31 70 ASP A N 1
ATOM 514 C CA . ASP A 1 70 ? 10.836 -12.289 -12.25 1 90.31 70 ASP A CA 1
ATOM 515 C C . ASP A 1 70 ? 9.523 -11.938 -11.562 1 90.31 70 ASP A C 1
ATOM 517 O O . ASP A 1 70 ? 8.516 -11.68 -12.234 1 90.31 70 ASP A O 1
ATOM 521 N N . PRO A 1 71 ? 9.508 -11.953 -10.352 1 91.56 71 PRO A N 1
ATOM 522 C CA . PRO A 1 71 ? 8.266 -11.688 -9.617 1 91.56 71 PRO A CA 1
ATOM 523 C C . PRO A 1 71 ? 7.652 -10.328 -9.953 1 91.56 71 PRO A C 1
ATOM 525 O O . PRO A 1 71 ? 6.43 -10.203 -10.039 1 91.56 71 PRO A O 1
ATOM 528 N N . ILE A 1 72 ? 8.469 -9.328 -10.133 1 93.94 72 ILE A N 1
ATOM 529 C CA . ILE A 1 72 ? 7.98 -7.984 -10.422 1 93.94 72 ILE A CA 1
ATOM 530 C C . ILE A 1 72 ? 7.199 -7.992 -11.734 1 93.94 72 ILE A C 1
ATOM 532 O O . ILE A 1 72 ? 6.066 -7.508 -11.789 1 93.94 72 ILE A O 1
ATOM 536 N N . GLU A 1 73 ? 7.789 -8.594 -12.703 1 95.88 73 GLU A N 1
ATOM 537 C CA . GLU A 1 73 ? 7.137 -8.688 -14.008 1 95.88 73 GLU A CA 1
ATOM 538 C C . GLU A 1 73 ? 5.859 -9.516 -13.922 1 95.88 73 GLU A C 1
ATOM 540 O O . GLU A 1 73 ? 4.84 -9.148 -14.508 1 95.88 73 GLU A O 1
ATOM 545 N N . ALA A 1 74 ? 5.949 -10.578 -13.227 1 95.44 74 ALA A N 1
ATOM 546 C CA . ALA A 1 74 ? 4.797 -11.461 -13.094 1 95.44 74 ALA A CA 1
ATOM 547 C C . ALA A 1 74 ? 3.623 -10.742 -12.438 1 95.44 74 ALA A C 1
ATOM 549 O O . ALA A 1 74 ? 2.482 -10.859 -12.891 1 95.44 74 ALA A O 1
ATOM 550 N N . ILE A 1 75 ? 3.854 -10 -11.438 1 96.56 75 ILE A N 1
ATOM 551 C CA . ILE A 1 75 ? 2.816 -9.297 -10.688 1 96.56 75 ILE A CA 1
ATOM 552 C C . ILE A 1 75 ? 2.195 -8.211 -11.562 1 96.56 75 ILE A C 1
ATOM 554 O O . ILE A 1 75 ? 0.973 -8.141 -11.703 1 96.56 75 ILE A O 1
ATOM 558 N N . LEU A 1 76 ? 3.059 -7.387 -12.156 1 97.62 76 LEU A N 1
ATOM 559 C CA . LEU A 1 76 ? 2.576 -6.25 -12.93 1 97.62 76 LEU A CA 1
ATOM 560 C C . LEU A 1 76 ? 1.843 -6.719 -14.188 1 97.62 76 LEU A C 1
ATOM 562 O O . LEU A 1 76 ? 0.806 -6.16 -14.547 1 97.62 76 LEU A O 1
ATOM 566 N N . ASP A 1 77 ? 2.361 -7.746 -14.805 1 97.75 77 ASP A N 1
ATOM 567 C CA . ASP A 1 77 ? 1.718 -8.297 -15.992 1 97.75 77 ASP A CA 1
ATOM 568 C C . ASP A 1 77 ? 0.34 -8.867 -15.656 1 97.75 77 ASP A C 1
ATOM 570 O O . ASP A 1 77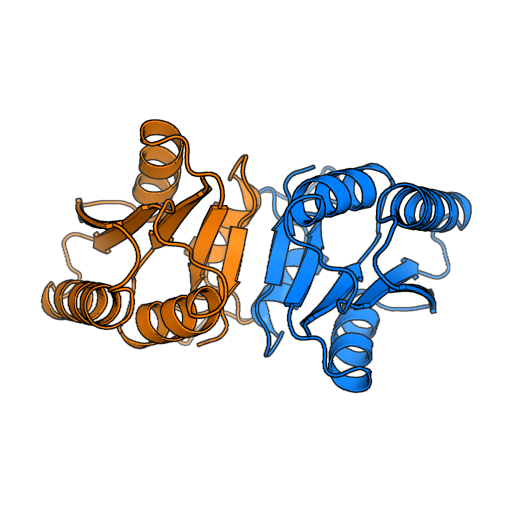 ? -0.642 -8.57 -16.344 1 97.75 77 ASP A O 1
ATOM 574 N N . LEU A 1 78 ? 0.276 -9.656 -14.625 1 97.75 78 LEU A N 1
ATOM 575 C CA . LEU A 1 78 ? -1 -10.266 -14.258 1 97.75 78 LEU A CA 1
ATOM 576 C C . LEU A 1 78 ? -1.999 -9.203 -13.812 1 97.75 78 LEU A C 1
ATOM 578 O O . LEU A 1 78 ? -3.189 -9.297 -14.125 1 97.75 78 LEU A O 1
ATOM 582 N N . ALA A 1 79 ? -1.551 -8.266 -13.07 1 98.06 79 ALA A N 1
ATOM 583 C CA . ALA A 1 79 ? -2.426 -7.176 -12.648 1 98.06 79 ALA A CA 1
ATOM 584 C C . ALA A 1 79 ? -3.113 -6.531 -13.852 1 98.06 79 ALA A C 1
ATOM 586 O O . ALA A 1 79 ? -4.312 -6.246 -13.812 1 98.06 79 ALA A O 1
ATOM 587 N N . SER A 1 80 ? -2.301 -6.258 -14.867 1 98 80 SER A N 1
ATOM 588 C CA . SER A 1 80 ? -2.83 -5.668 -16.094 1 98 80 SER A CA 1
ATOM 589 C C . SER A 1 80 ? -3.783 -6.621 -16.797 1 98 80 SER A C 1
ATOM 591 O O . SER A 1 80 ? -4.859 -6.219 -17.25 1 98 80 SER A O 1
ATOM 593 N N . GLU A 1 81 ? -3.441 -7.859 -16.906 1 98 81 GLU A N 1
ATOM 594 C CA . GLU A 1 81 ? -4.215 -8.883 -17.594 1 98 81 GLU A CA 1
ATOM 595 C C . GLU A 1 81 ? -5.613 -9.016 -17 1 98 81 GLU A C 1
ATOM 597 O O . GLU A 1 81 ? -6.594 -9.188 -17.734 1 98 81 GLU A O 1
ATOM 602 N N . ILE A 1 82 ? -5.727 -8.922 -15.719 1 97.56 82 ILE A N 1
ATOM 603 C CA . ILE A 1 82 ? -7.008 -9.203 -15.078 1 97.56 82 ILE A CA 1
ATOM 604 C C . ILE A 1 82 ? -7.688 -7.895 -14.688 1 97.56 82 ILE A C 1
ATOM 606 O O . ILE A 1 82 ? -8.727 -7.902 -14.023 1 97.56 82 ILE A O 1
ATOM 610 N N . ASP A 1 83 ? -7.023 -6.789 -15.016 1 97.69 83 ASP A N 1
ATOM 611 C CA . ASP A 1 83 ? -7.52 -5.465 -14.656 1 97.69 83 ASP A CA 1
ATOM 612 C C . ASP A 1 83 ? -7.781 -5.363 -13.156 1 97.69 83 ASP A C 1
ATOM 614 O O . ASP A 1 83 ? -8.875 -4.977 -12.734 1 97.69 83 ASP A O 1
ATOM 618 N N . ALA A 1 84 ? -6.777 -5.738 -12.375 1 98.06 84 ALA A N 1
ATOM 619 C CA . ALA A 1 84 ? -6.898 -5.707 -10.914 1 98.06 84 ALA A CA 1
ATOM 620 C C . ALA A 1 84 ? -7.188 -4.293 -10.422 1 98.06 84 ALA A C 1
ATOM 622 O O . ALA A 1 84 ? -6.621 -3.324 -10.93 1 98.06 84 ALA A O 1
ATOM 623 N N . ASP A 1 85 ? -8.047 -4.191 -9.422 1 97.25 85 ASP A N 1
ATOM 624 C CA . ASP A 1 85 ? -8.352 -2.896 -8.82 1 97.25 85 ASP A CA 1
ATOM 625 C C . ASP A 1 85 ? -7.367 -2.555 -7.711 1 97.25 85 ASP A C 1
ATOM 627 O O . ASP A 1 85 ? -7.156 -1.381 -7.398 1 97.25 85 ASP A O 1
ATOM 631 N N . GLU A 1 86 ? -6.758 -3.58 -7.129 1 98 86 GLU A N 1
ATOM 632 C CA . GLU A 1 86 ? -5.867 -3.406 -5.984 1 98 86 GLU A CA 1
ATOM 633 C C . GLU A 1 86 ? -4.879 -4.562 -5.871 1 98 86 GLU A C 1
ATOM 635 O O . GLU A 1 86 ? -5.25 -5.723 -6.055 1 98 86 GLU A O 1
ATOM 640 N N . LEU A 1 87 ? -3.65 -4.215 -5.664 1 98.19 87 LEU A N 1
ATOM 641 C CA . LEU A 1 87 ? -2.596 -5.207 -5.492 1 98.19 87 LEU A CA 1
ATOM 642 C C . LEU A 1 87 ? -2.182 -5.312 -4.027 1 98.19 87 LEU A C 1
ATOM 644 O O . LEU A 1 87 ? -2.039 -4.297 -3.344 1 98.19 87 LEU A O 1
ATOM 648 N N . LEU A 1 88 ? -1.977 -6.539 -3.553 1 97.69 88 LEU A N 1
ATOM 649 C CA . LEU A 1 88 ? -1.447 -6.789 -2.217 1 97.69 88 LEU A CA 1
ATOM 650 C C . LEU A 1 88 ? -0.088 -7.473 -2.287 1 97.69 88 LEU A C 1
ATOM 652 O O . LEU A 1 88 ? 0.057 -8.508 -2.945 1 97.69 88 LEU A O 1
ATOM 656 N N . VAL A 1 89 ? 0.894 -6.836 -1.645 1 95.62 89 VAL A N 1
ATOM 657 C CA . VAL A 1 89 ? 2.24 -7.395 -1.586 1 95.62 89 VAL A CA 1
ATOM 658 C C . VAL A 1 89 ? 2.736 -7.398 -0.141 1 95.62 89 VAL A C 1
ATOM 660 O O . VAL A 1 89 ? 2.281 -6.598 0.68 1 95.62 89 VAL A O 1
ATOM 663 N N . GLY A 1 90 ? 3.602 -8.297 0.134 1 93.44 90 GLY A N 1
ATOM 664 C CA . GLY A 1 90 ? 4.254 -8.289 1.433 1 93.44 90 GLY A CA 1
ATOM 665 C C . GLY A 1 90 ? 5.422 -7.324 1.51 1 93.44 90 GLY A C 1
ATOM 666 O O . GLY A 1 90 ? 6.086 -7.066 0.506 1 93.44 90 GLY A O 1
ATOM 667 N N . ARG A 1 91 ? 5.617 -6.789 2.713 1 88.31 91 ARG A N 1
ATOM 668 C CA . ARG A 1 91 ? 6.691 -5.828 2.941 1 88.31 91 ARG A CA 1
ATOM 669 C C . ARG A 1 91 ? 8.055 -6.469 2.732 1 88.31 91 ARG A C 1
ATOM 671 O O . ARG A 1 91 ? 8.93 -5.891 2.084 1 88.31 91 ARG A O 1
ATOM 678 N N . ARG A 1 92 ? 8.344 -7.473 3.584 1 72.62 92 ARG A N 1
ATOM 679 C CA . ARG A 1 92 ? 9.688 -8.039 3.594 1 72.62 92 ARG A CA 1
ATOM 680 C C . ARG A 1 92 ? 9.688 -9.453 3.027 1 72.62 92 ARG A C 1
ATOM 682 O O . ARG A 1 92 ? 8.789 -10.25 3.32 1 72.62 92 ARG A O 1
ATOM 689 N N . ARG A 1 93 ? 10.383 -9.789 1.86 1 59.41 93 ARG A N 1
ATOM 690 C CA . ARG A 1 93 ? 10.734 -11.203 1.794 1 59.41 93 ARG A CA 1
ATOM 691 C C . ARG A 1 93 ? 11.945 -11.508 2.668 1 59.41 93 ARG A C 1
ATOM 693 O O . ARG A 1 93 ? 11.969 -12.516 3.377 1 59.41 93 ARG A O 1
ATOM 700 N N . GLY A 1 94 ? 13.219 -10.711 2.344 1 52.84 94 GLY A N 1
ATOM 701 C CA . GLY A 1 94 ? 14.531 -11.164 2.76 1 52.84 94 GLY A CA 1
ATOM 702 C C . GLY A 1 94 ? 15.133 -10.328 3.873 1 52.84 94 GLY A C 1
ATOM 703 O O . GLY A 1 94 ? 14.641 -9.234 4.164 1 52.84 94 GLY A O 1
ATOM 704 N N . ASP A 1 95 ? 15.938 -10.875 4.805 1 49.34 95 ASP A N 1
ATOM 705 C CA . ASP A 1 95 ? 16.734 -10.398 5.93 1 49.34 95 ASP A CA 1
ATOM 706 C C . ASP A 1 95 ? 17.391 -9.055 5.609 1 49.34 95 ASP A C 1
ATOM 708 O O . ASP A 1 95 ? 17.891 -8.375 6.508 1 49.34 95 ASP A O 1
ATOM 712 N N . HIS A 1 96 ? 17.781 -8.766 4.379 1 47.03 96 HIS A N 1
ATOM 713 C CA . HIS A 1 96 ? 18.922 -7.879 4.168 1 47.03 96 HIS A CA 1
ATOM 714 C C . HIS A 1 96 ? 18.453 -6.461 3.844 1 47.03 96 HIS A C 1
ATOM 716 O O . HIS A 1 96 ? 19.281 -5.598 3.516 1 47.03 96 HIS A O 1
ATOM 722 N N . GLU A 1 97 ? 17.25 -6.07 3.834 1 55.56 97 GLU A N 1
ATOM 723 C CA . GLU A 1 97 ? 17.094 -4.734 3.26 1 55.56 97 GLU A CA 1
ATOM 724 C C . GLU A 1 97 ? 16.969 -3.676 4.352 1 55.56 97 GLU A C 1
ATOM 726 O O . GLU A 1 97 ? 16.375 -3.926 5.398 1 55.56 97 GLU A O 1
ATOM 731 N N . ALA A 1 98 ? 17.75 -2.711 4.18 1 52.16 98 ALA A N 1
ATOM 732 C CA . ALA A 1 98 ? 18.031 -1.62 5.109 1 52.16 98 ALA A CA 1
ATOM 733 C C . ALA A 1 98 ? 16.734 -0.95 5.57 1 52.16 98 ALA A C 1
ATOM 735 O O . ALA A 1 98 ? 16.609 -0.555 6.73 1 52.16 98 ALA A O 1
ATOM 736 N N . ASP A 1 99 ? 15.805 -0.751 4.605 1 63.19 99 ASP A N 1
ATOM 737 C CA . ASP A 1 99 ? 14.711 0.128 5.004 1 63.19 99 ASP A CA 1
ATOM 738 C C . ASP A 1 99 ? 13.445 -0.672 5.297 1 63.19 99 ASP A C 1
ATOM 740 O O . ASP A 1 99 ? 12.375 -0.096 5.508 1 63.19 99 ASP A O 1
ATOM 744 N N . GLY A 1 100 ? 13.602 -1.974 5.234 1 81.75 100 GLY A N 1
ATOM 745 C CA . GLY A 1 100 ? 12.547 -2.873 5.668 1 81.75 100 GLY A CA 1
ATOM 746 C C . GLY A 1 100 ? 11.57 -3.219 4.562 1 81.75 100 GLY A C 1
ATOM 747 O O . GLY A 1 100 ? 10.742 -4.121 4.719 1 81.75 100 GLY A O 1
ATOM 748 N N . LEU A 1 101 ? 11.688 -2.416 3.43 1 88.31 101 LEU A N 1
ATOM 749 C CA . LEU A 1 101 ? 10.836 -2.76 2.301 1 88.31 101 LEU A CA 1
ATOM 750 C C . LEU A 1 101 ? 11.594 -3.598 1.277 1 88.31 101 LEU A C 1
ATOM 752 O O . LEU A 1 101 ? 12.656 -3.188 0.797 1 88.31 101 LEU A O 1
ATOM 756 N N . GLY A 1 102 ? 11.133 -4.676 0.952 1 88.56 102 GLY A N 1
ATOM 757 C CA . GLY A 1 102 ? 11.766 -5.535 -0.033 1 88.56 102 GLY A CA 1
ATOM 758 C C . GLY A 1 102 ? 11.773 -4.941 -1.429 1 88.56 102 GLY A C 1
ATOM 759 O O . GLY A 1 102 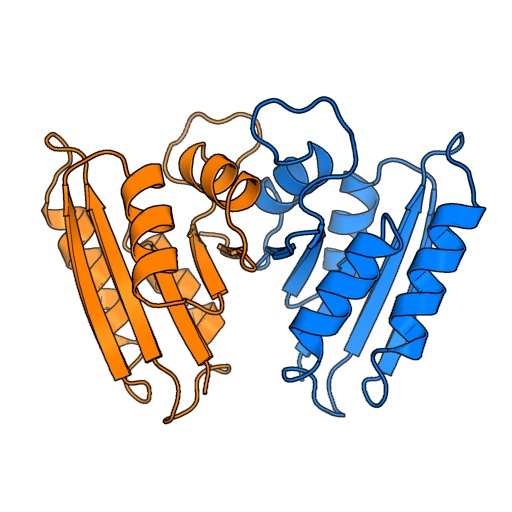? 10.914 -4.125 -1.767 1 88.56 102 GLY A O 1
ATOM 760 N N . SER A 1 103 ? 12.656 -5.363 -2.184 1 87.56 103 SER A N 1
ATOM 761 C CA . SER A 1 103 ? 12.867 -4.828 -3.523 1 87.56 103 SER A CA 1
ATOM 762 C C . SER A 1 103 ? 11.648 -5.07 -4.414 1 87.56 103 SER A C 1
ATOM 764 O O . SER A 1 103 ? 11.289 -4.215 -5.227 1 87.56 103 SER A O 1
ATOM 766 N N . THR A 1 104 ? 11.016 -6.238 -4.301 1 90.06 104 THR A N 1
ATOM 767 C CA . THR A 1 104 ? 9.844 -6.535 -5.113 1 90.06 104 THR A CA 1
ATOM 768 C C . THR A 1 104 ? 8.688 -5.605 -4.758 1 90.06 104 THR A C 1
ATOM 770 O O . THR A 1 104 ? 8.055 -5.027 -5.641 1 90.06 104 THR A O 1
ATOM 773 N N . ALA A 1 105 ? 8.453 -5.48 -3.504 1 92.81 105 ALA A N 1
ATOM 774 C CA . ALA A 1 105 ? 7.379 -4.594 -3.059 1 92.81 105 ALA A CA 1
ATOM 775 C C . ALA A 1 105 ? 7.629 -3.158 -3.51 1 92.81 105 ALA A C 1
ATOM 777 O O . ALA A 1 105 ? 6.711 -2.48 -3.98 1 92.81 105 ALA A O 1
ATOM 778 N N . ALA A 1 106 ? 8.859 -2.715 -3.408 1 91.56 106 ALA A N 1
ATOM 779 C CA . ALA A 1 106 ? 9.219 -1.354 -3.805 1 91.56 106 ALA A CA 1
ATOM 780 C C . ALA A 1 106 ? 8.992 -1.145 -5.301 1 91.56 106 ALA A C 1
ATOM 782 O O . ALA A 1 106 ? 8.422 -0.137 -5.715 1 91.56 106 ALA A O 1
ATOM 783 N N . ALA A 1 107 ? 9.453 -2.07 -6.035 1 92.25 107 ALA A N 1
ATOM 784 C CA . ALA A 1 107 ? 9.336 -1.967 -7.484 1 92.25 107 ALA A CA 1
ATOM 785 C C . ALA A 1 107 ? 7.875 -1.988 -7.922 1 92.25 107 ALA A C 1
ATOM 787 O O . ALA A 1 107 ? 7.461 -1.188 -8.766 1 92.25 107 ALA A O 1
ATOM 788 N N . VAL A 1 108 ? 7.078 -2.854 -7.352 1 95.06 108 VAL A N 1
ATOM 789 C CA . VAL A 1 108 ? 5.668 -2.969 -7.711 1 95.06 108 VAL A CA 1
ATOM 790 C C . VAL A 1 108 ? 4.93 -1.691 -7.316 1 95.06 108 VAL A C 1
ATOM 792 O O . VAL A 1 108 ? 4.188 -1.123 -8.117 1 95.06 108 VAL A O 1
ATOM 795 N N . ALA A 1 109 ? 5.176 -1.221 -6.141 1 94.88 109 ALA A N 1
ATOM 796 C CA . ALA A 1 109 ? 4.531 0.006 -5.684 1 94.88 109 ALA A CA 1
ATOM 797 C C . ALA A 1 109 ? 4.945 1.198 -6.543 1 94.88 109 ALA A C 1
ATOM 799 O O . ALA A 1 109 ? 4.152 2.117 -6.762 1 94.88 109 ALA A O 1
ATOM 800 N N . GLY A 1 110 ? 6.145 1.184 -7.008 1 93.12 110 GLY A N 1
ATOM 801 C CA . GLY A 1 110 ? 6.68 2.281 -7.797 1 93.12 110 GLY A CA 1
ATOM 802 C C . GLY A 1 110 ? 6.203 2.266 -9.242 1 93.12 110 GLY A C 1
ATOM 803 O O . GLY A 1 110 ? 6.238 3.293 -9.922 1 93.12 110 GLY A O 1
ATOM 804 N N . GLU A 1 111 ? 5.672 1.144 -9.719 1 94.06 111 GLU A N 1
ATOM 805 C CA . GLU A 1 111 ? 5.402 1.006 -11.148 1 94.06 111 GLU A CA 1
ATOM 806 C C . GLU A 1 111 ? 3.922 0.745 -11.414 1 94.06 111 GLU A C 1
ATOM 808 O O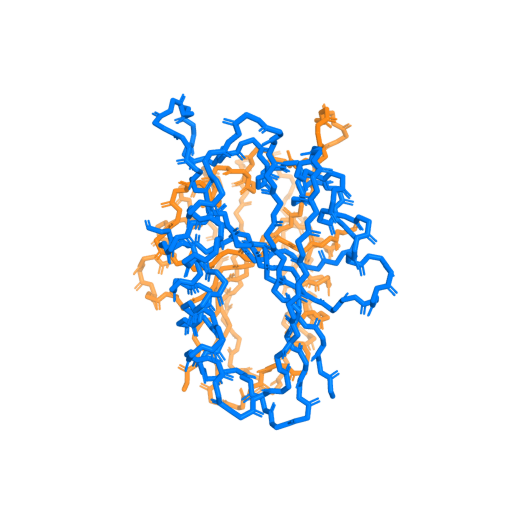 . GLU A 1 111 ? 3.424 1.007 -12.508 1 94.06 111 GLU A O 1
ATOM 813 N N . ALA A 1 112 ? 3.24 0.209 -10.43 1 95.75 112 ALA A N 1
ATOM 814 C CA . ALA A 1 112 ? 1.847 -0.177 -10.633 1 95.75 112 ALA A CA 1
ATOM 815 C C . ALA A 1 112 ? 0.986 1.033 -10.977 1 95.75 112 ALA A C 1
ATOM 817 O O . ALA A 1 112 ? 1.227 2.137 -10.484 1 95.75 112 ALA A O 1
ATOM 818 N N . THR A 1 113 ? -0.042 0.814 -11.734 1 94.75 113 THR A N 1
ATOM 819 C CA . THR A 1 113 ? -0.977 1.871 -12.102 1 94.75 113 THR A CA 1
ATOM 820 C C . THR A 1 113 ? -2.225 1.82 -11.227 1 94.75 113 THR A C 1
ATOM 822 O O . THR A 1 113 ? -3.141 2.629 -11.398 1 94.75 113 THR A O 1
ATOM 825 N N . ARG A 1 114 ? -2.238 0.856 -10.359 1 97.06 114 ARG A N 1
ATOM 826 C CA . ARG A 1 114 ? -3.311 0.662 -9.391 1 97.06 114 ARG A CA 1
ATOM 827 C C . ARG A 1 114 ? -2.785 0.773 -7.965 1 97.06 114 ARG A C 1
ATOM 829 O O . ARG A 1 114 ? -1.582 0.636 -7.727 1 97.06 114 ARG A O 1
ATOM 836 N N . PRO A 1 115 ? -3.695 0.997 -7.004 1 97.88 115 PRO A N 1
ATOM 837 C CA . PRO A 1 115 ? -3.24 1.03 -5.613 1 97.88 115 PRO A CA 1
ATOM 838 C C . PRO A 1 115 ? -2.566 -0.27 -5.184 1 97.88 115 PRO A C 1
ATOM 840 O O . PRO A 1 115 ? -3.01 -1.355 -5.562 1 97.88 115 PRO A O 1
ATOM 843 N N . VAL A 1 116 ? -1.466 -0.11 -4.465 1 97.88 116 VAL A N 1
ATOM 844 C CA . VAL A 1 116 ? -0.726 -1.248 -3.93 1 97.88 116 VAL A CA 1
ATOM 845 C C . VAL A 1 116 ? -0.772 -1.223 -2.404 1 97.88 116 VAL A C 1
ATOM 847 O O . VAL A 1 116 ? -0.373 -0.236 -1.781 1 97.88 116 VAL A O 1
ATOM 850 N N . VAL A 1 117 ? -1.234 -2.287 -1.849 1 98.19 117 VAL A N 1
ATOM 851 C CA . VAL A 1 117 ? -1.244 -2.432 -0.396 1 98.19 117 VAL A CA 1
ATOM 852 C C . VAL A 1 117 ? -0.031 -3.244 0.051 1 98.19 117 VAL A C 1
ATOM 854 O O . VAL A 1 117 ? 0.132 -4.398 -0.348 1 98.19 117 VAL A O 1
ATOM 857 N N . VAL A 1 118 ? 0.781 -2.611 0.788 1 96.88 118 VAL A N 1
ATOM 858 C CA . VAL A 1 118 ? 1.884 -3.312 1.437 1 96.88 118 VAL A CA 1
ATOM 859 C C . VAL A 1 118 ? 1.452 -3.785 2.822 1 96.88 118 VAL A C 1
ATOM 861 O O . VAL A 1 118 ? 1.209 -2.971 3.715 1 96.88 118 VAL A O 1
ATOM 864 N N . VAL A 1 119 ? 1.367 -5.062 2.979 1 96.5 119 VAL A N 1
ATOM 865 C CA . VAL A 1 119 ? 0.921 -5.617 4.254 1 96.5 119 VAL A CA 1
ATOM 866 C C . VAL A 1 119 ? 2.131 -5.965 5.117 1 96.5 119 VAL A C 1
ATOM 868 O O . VAL A 1 119 ? 3.123 -6.5 4.621 1 96.5 119 VAL A O 1
ATOM 871 N N . PRO A 1 120 ? 2.01 -5.59 6.359 1 90.88 120 PRO A N 1
ATOM 872 C CA . PRO A 1 120 ? 3.115 -5.941 7.254 1 90.88 120 PRO A CA 1
ATOM 873 C C . PRO A 1 120 ? 3.105 -7.414 7.648 1 90.88 120 PRO A C 1
ATOM 875 O O . PRO A 1 120 ? 2.037 -8.016 7.793 1 90.88 120 PRO A O 1
ATOM 878 N N . THR A 1 121 ? 4.27 -8.094 7.504 1 77.56 121 THR A N 1
ATOM 879 C CA . THR A 1 121 ? 4.371 -9.5 7.875 1 77.56 121 THR A CA 1
ATOM 880 C C . THR A 1 121 ? 5.07 -9.656 9.227 1 77.56 121 THR A C 1
ATOM 882 O O . THR A 1 121 ? 5.852 -8.789 9.625 1 77.56 121 THR A O 1
ATOM 885 N N . MET B 1 1 ? -15.797 -0.368 12.016 1 87.25 1 MET B N 1
ATOM 886 C CA . MET B 1 1 ? -15.266 0.992 11.977 1 87.25 1 MET B CA 1
ATOM 887 C C . MET B 1 1 ? -13.773 0.983 11.656 1 87.25 1 MET B C 1
ATOM 889 O O . MET B 1 1 ? -12.992 0.282 12.312 1 87.25 1 MET B O 1
ATOM 893 N N . THR B 1 2 ? -13.328 1.713 10.617 1 93.12 2 THR B N 1
ATOM 894 C CA . THR B 1 2 ? -11.945 1.754 10.156 1 93.12 2 THR B CA 1
ATOM 895 C C . THR B 1 2 ? -11.383 3.172 10.25 1 93.12 2 THR B C 1
ATOM 897 O O . THR B 1 2 ? -12.086 4.141 9.938 1 93.12 2 THR B O 1
ATOM 900 N N . THR B 1 3 ? -10.203 3.283 10.789 1 96.5 3 THR B N 1
ATOM 901 C CA . THR B 1 3 ? -9.492 4.555 10.836 1 96.5 3 THR B CA 1
ATOM 902 C C . THR B 1 3 ? -8.398 4.605 9.773 1 96.5 3 THR B C 1
ATOM 904 O O . THR B 1 3 ? -7.461 3.801 9.805 1 96.5 3 THR B O 1
ATOM 907 N N . TYR B 1 4 ? -8.523 5.566 8.883 1 97.31 4 TYR B N 1
ATOM 908 C CA . TYR B 1 4 ? -7.551 5.766 7.816 1 97.31 4 TYR B CA 1
ATOM 909 C C . TYR B 1 4 ? -6.668 6.973 8.109 1 97.31 4 TYR B C 1
ATOM 911 O O . TYR B 1 4 ? -7.148 8 8.594 1 97.31 4 TYR B O 1
ATOM 919 N N . LEU B 1 5 ? -5.418 6.832 7.824 1 97.62 5 LEU B N 1
ATOM 920 C CA . LEU B 1 5 ? -4.516 7.977 7.789 1 97.62 5 LEU B CA 1
ATOM 921 C C . LEU B 1 5 ? -4.07 8.273 6.363 1 97.62 5 LEU B C 1
ATOM 923 O O . LEU B 1 5 ? -3.414 7.445 5.727 1 97.62 5 LEU B O 1
ATOM 927 N N . LEU B 1 6 ? -4.422 9.375 5.91 1 96.44 6 LEU B N 1
ATOM 928 C CA . LEU B 1 6 ? -4.023 9.844 4.59 1 96.44 6 LEU B CA 1
ATOM 929 C C . LEU B 1 6 ? -2.91 10.883 4.695 1 96.44 6 LEU B C 1
ATOM 931 O O . LEU B 1 6 ? -3.129 11.984 5.199 1 96.44 6 LEU B O 1
ATOM 935 N N . SER B 1 7 ? -1.703 10.477 4.266 1 93.44 7 SER B N 1
ATOM 936 C CA . SER B 1 7 ? -0.624 11.453 4.152 1 93.44 7 SER B CA 1
ATOM 937 C C . SER B 1 7 ? -0.765 12.289 2.887 1 93.44 7 SER B C 1
ATOM 939 O O . SER B 1 7 ? -0.537 11.797 1.781 1 93.44 7 SER B O 1
ATOM 941 N N . SER B 1 8 ? -1.091 13.508 3.035 1 82.38 8 SER B N 1
ATOM 942 C CA . SER B 1 8 ? -1.356 14.398 1.915 1 82.38 8 SER B CA 1
ATOM 943 C C . SER B 1 8 ? -0.138 15.258 1.593 1 82.38 8 SER B C 1
ATOM 945 O O . SER B 1 8 ? 0.185 16.188 2.334 1 82.38 8 SER B O 1
ATOM 947 N N . ALA B 1 9 ? 0.547 14.898 0.605 1 78.25 9 ALA B N 1
ATOM 948 C CA . ALA B 1 9 ? 1.763 15.617 0.225 1 78.25 9 ALA B CA 1
ATOM 949 C C . ALA B 1 9 ? 1.513 16.516 -0.98 1 78.25 9 ALA B C 1
ATOM 951 O O . ALA B 1 9 ? 2.271 17.453 -1.228 1 78.25 9 ALA B O 1
ATOM 952 N N . SER B 1 10 ? 0.457 16.234 -1.673 1 82.88 10 SER B N 1
ATOM 953 C CA . SER B 1 10 ? 0.096 17 -2.859 1 82.88 10 SER B CA 1
ATOM 954 C C . SER B 1 10 ? -1.392 16.875 -3.168 1 82.88 10 SER B C 1
ATOM 956 O O . SER B 1 10 ? -2.062 15.977 -2.654 1 82.88 10 SER B O 1
ATOM 958 N N . VAL B 1 11 ? -1.813 17.766 -3.961 1 86 11 VAL B N 1
ATOM 959 C CA . VAL B 1 11 ? -3.197 17.719 -4.422 1 86 11 VAL B CA 1
ATOM 960 C C . VAL B 1 11 ? -3.439 16.406 -5.164 1 86 11 VAL B C 1
ATOM 962 O O . VAL B 1 11 ? -4.48 15.766 -4.988 1 86 11 VAL B O 1
ATOM 965 N N . HIS B 1 12 ? -2.488 16 -5.922 1 87.94 12 HIS B N 1
ATOM 966 C CA . HIS B 1 12 ? -2.623 14.773 -6.707 1 87.94 12 HIS B CA 1
ATOM 967 C C . HIS B 1 12 ? -2.711 13.547 -5.805 1 87.94 12 HIS B C 1
ATOM 969 O O . HIS B 1 12 ? -3.531 12.656 -6.039 1 87.94 12 HIS B O 1
ATOM 975 N N . THR B 1 13 ? -1.926 13.539 -4.758 1 89.44 13 THR B N 1
ATOM 976 C CA . THR B 1 13 ? -1.969 12.43 -3.818 1 89.44 13 THR B CA 1
ATOM 977 C C . THR B 1 13 ? -3.309 12.383 -3.09 1 89.44 13 THR B C 1
ATOM 979 O O . THR B 1 13 ? -3.912 11.32 -2.949 1 89.44 13 THR B O 1
ATOM 982 N N . SER B 1 14 ? -3.73 13.531 -2.648 1 92 14 SER B N 1
ATOM 983 C CA . SER B 1 14 ? -5.008 13.602 -1.949 1 92 14 SER B CA 1
ATOM 984 C C . SER B 1 14 ? -6.156 13.141 -2.844 1 92 14 SER B C 1
ATOM 986 O O . SER B 1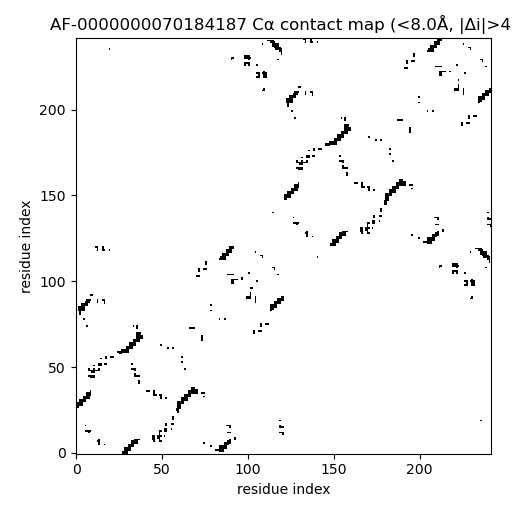 14 ? -7.012 12.367 -2.414 1 92 14 SER B O 1
ATOM 988 N N . ALA B 1 15 ? -6.137 13.602 -4.105 1 92.25 15 ALA B N 1
ATOM 989 C CA . ALA B 1 15 ? -7.184 13.219 -5.047 1 92.25 15 ALA B CA 1
ATOM 990 C C . ALA B 1 15 ? -7.18 11.711 -5.285 1 92.25 15 ALA B C 1
ATOM 992 O O . ALA B 1 15 ? -8.234 11.07 -5.27 1 92.25 15 ALA B O 1
ATOM 993 N N . ALA B 1 16 ? -6.051 11.148 -5.508 1 93.38 16 ALA B N 1
ATOM 994 C CA . ALA B 1 16 ? -5.922 9.711 -5.734 1 93.38 16 ALA B CA 1
ATOM 995 C C . ALA B 1 16 ? -6.406 8.922 -4.523 1 93.38 16 ALA B C 1
ATOM 997 O O . ALA B 1 16 ? -7.074 7.895 -4.668 1 93.38 16 ALA B O 1
ATOM 998 N N . ALA B 1 17 ? -6.008 9.391 -3.324 1 94.56 17 ALA B N 1
ATOM 999 C CA . ALA B 1 17 ? -6.438 8.727 -2.094 1 94.56 17 ALA B CA 1
ATOM 1000 C C . ALA B 1 17 ? -7.957 8.789 -1.939 1 94.56 17 ALA B C 1
ATOM 1002 O O . ALA B 1 17 ? -8.586 7.82 -1.51 1 94.56 17 ALA B O 1
ATOM 1003 N N . CYS B 1 18 ? -8.523 9.93 -2.301 1 93.88 18 CYS B N 1
ATOM 1004 C CA . CYS B 1 18 ? -9.969 10.07 -2.242 1 93.88 18 CYS B CA 1
ATOM 1005 C C . CYS B 1 18 ? -10.656 9.109 -3.205 1 93.88 18 CYS B C 1
ATOM 1007 O O . CYS B 1 18 ? -11.672 8.5 -2.867 1 93.88 18 CYS B O 1
ATOM 1009 N N . ASP B 1 19 ? -10.117 8.953 -4.395 1 94 19 ASP B N 1
ATOM 1010 C CA . ASP B 1 19 ? -10.656 7.984 -5.348 1 94 19 ASP B CA 1
ATOM 1011 C C . ASP B 1 19 ? -10.609 6.566 -4.781 1 94 19 ASP B C 1
ATOM 1013 O O . ASP B 1 19 ? -11.578 5.809 -4.914 1 94 19 ASP B O 1
ATOM 1017 N N . TYR B 1 20 ? -9.523 6.25 -4.102 1 95.19 20 TYR B N 1
ATOM 1018 C CA . TYR B 1 20 ? -9.336 4.941 -3.488 1 95.19 20 TYR B CA 1
ATOM 1019 C C . TYR B 1 20 ? -10.375 4.691 -2.4 1 95.19 20 TYR B C 1
ATOM 1021 O O . TYR B 1 20 ? -10.914 3.59 -2.293 1 95.19 20 TYR B O 1
ATOM 1029 N N . LEU B 1 21 ? -10.688 5.695 -1.694 1 94.25 21 LEU B N 1
ATOM 1030 C CA . LEU B 1 21 ? -11.539 5.555 -0.519 1 94.25 21 LEU B CA 1
ATOM 1031 C C . LEU B 1 21 ? -13.008 5.73 -0.887 1 94.25 21 LEU B C 1
ATOM 1033 O O . LEU B 1 21 ? -13.891 5.379 -0.105 1 94.25 21 LEU B O 1
ATOM 1037 N N . ALA B 1 22 ? -13.312 6.316 -2.01 1 88.12 22 ALA B N 1
ATOM 1038 C CA . ALA B 1 22 ? -14.648 6.762 -2.404 1 88.12 22 ALA B CA 1
ATOM 1039 C C . ALA B 1 22 ? -15.68 5.652 -2.215 1 88.12 22 ALA B C 1
ATOM 1041 O O . ALA B 1 22 ? -16.766 5.887 -1.674 1 88.12 22 ALA B O 1
ATOM 1042 N N . ASP B 1 23 ? -15.391 4.465 -2.541 1 85.75 23 ASP B N 1
ATOM 1043 C CA . ASP B 1 23 ? -16.375 3.385 -2.457 1 85.75 23 ASP B CA 1
ATOM 1044 C C . ASP B 1 23 ? -16.062 2.455 -1.285 1 85.75 23 ASP B C 1
ATOM 1046 O O . ASP B 1 23 ? -16.641 1.365 -1.186 1 85.75 23 ASP B O 1
ATOM 1050 N N . ARG B 1 24 ? -15.172 2.932 -0.458 1 89 24 ARG B N 1
ATOM 1051 C CA . ARG B 1 24 ? -14.742 2.055 0.626 1 89 24 ARG B CA 1
ATOM 1052 C C . ARG B 1 24 ? -15.172 2.609 1.98 1 89 24 ARG B C 1
ATOM 1054 O O . ARG B 1 24 ? -15.203 1.879 2.973 1 89 24 ARG B O 1
ATOM 1061 N N . LEU B 1 25 ? -15.453 3.842 2.008 1 90.12 25 LEU B N 1
ATOM 1062 C CA . LEU B 1 25 ? -15.742 4.504 3.275 1 90.12 25 LEU B CA 1
ATOM 1063 C C . LEU B 1 25 ? -17.219 4.336 3.65 1 90.12 25 LEU B C 1
ATOM 1065 O O . LEU B 1 25 ? -18.094 4.508 2.807 1 90.12 25 LEU B O 1
ATOM 1069 N N . ASP B 1 26 ? -17.422 4.066 4.852 1 88.06 26 ASP B N 1
ATOM 1070 C CA . ASP B 1 26 ? -18.75 4.102 5.449 1 88.06 26 ASP B CA 1
ATOM 1071 C C . ASP B 1 26 ? -18.859 5.234 6.465 1 88.06 26 ASP B C 1
ATOM 1073 O O . ASP B 1 26 ? -17.859 5.836 6.852 1 88.06 26 ASP B O 1
ATOM 1077 N N . ALA B 1 27 ? -20.078 5.477 6.902 1 87.5 27 ALA B N 1
ATOM 1078 C CA . ALA B 1 27 ? -20.344 6.613 7.781 1 87.5 27 ALA B CA 1
ATOM 1079 C C . ALA B 1 27 ? -19.625 6.453 9.117 1 87.5 27 ALA B C 1
ATOM 1081 O O . ALA B 1 27 ? -19.328 7.441 9.789 1 87.5 27 ALA B O 1
ATOM 1082 N N . ASP B 1 28 ? -19.312 5.234 9.414 1 91.88 28 ASP B N 1
ATOM 1083 C CA . ASP B 1 28 ? -18.703 4.988 10.719 1 91.88 28 ASP B CA 1
ATOM 1084 C C . ASP B 1 28 ? -17.188 5.07 10.641 1 91.88 28 ASP B C 1
ATOM 1086 O O . ASP B 1 28 ? -16.5 5.062 11.672 1 91.88 28 ASP B O 1
ATOM 1090 N N . ASP B 1 29 ? -16.641 5.281 9.445 1 93.88 29 ASP B N 1
ATOM 1091 C CA . ASP B 1 29 ? -15.195 5.324 9.266 1 93.88 29 ASP B CA 1
ATOM 1092 C C . ASP B 1 29 ? -14.648 6.719 9.578 1 93.88 29 ASP B C 1
ATOM 1094 O O . ASP B 1 29 ? -15.391 7.703 9.547 1 93.88 29 ASP B O 1
ATOM 1098 N N . THR B 1 30 ? -13.414 6.758 9.969 1 94.94 30 THR B N 1
ATOM 1099 C CA . THR B 1 30 ? -12.703 8 10.227 1 94.94 30 THR B CA 1
ATOM 1100 C C . THR B 1 30 ? -11.5 8.141 9.305 1 94.94 30 THR B C 1
ATOM 1102 O O . THR B 1 30 ? -10.766 7.172 9.078 1 94.94 30 THR B O 1
ATOM 1105 N N . VAL B 1 31 ? -11.336 9.312 8.766 1 95.88 31 VAL B N 1
ATOM 1106 C CA . VAL B 1 31 ? -10.164 9.617 7.953 1 95.88 31 VAL B CA 1
ATOM 1107 C C . VAL B 1 31 ? -9.398 10.781 8.57 1 95.88 31 VAL B C 1
ATOM 1109 O O . VAL B 1 31 ? -9.953 11.867 8.781 1 95.88 31 VAL B O 1
ATOM 1112 N N . MET B 1 32 ? -8.195 10.516 8.938 1 96.25 32 MET B N 1
ATOM 1113 C CA . MET B 1 32 ? -7.266 11.57 9.336 1 96.25 32 MET B CA 1
ATOM 1114 C C . MET B 1 32 ? -6.367 11.977 8.172 1 96.25 32 MET B C 1
ATOM 1116 O O . MET B 1 32 ? -5.633 11.141 7.629 1 96.25 32 MET B O 1
ATOM 1120 N N . VAL B 1 33 ? -6.457 13.234 7.805 1 95.19 33 VAL B N 1
ATOM 1121 C CA . VAL B 1 33 ? -5.617 13.773 6.738 1 95.19 33 VAL B CA 1
ATOM 1122 C C . VAL B 1 33 ? -4.438 14.539 7.348 1 95.19 33 VAL B C 1
ATOM 1124 O O . VAL B 1 33 ? -4.633 15.492 8.109 1 95.19 33 VAL B O 1
ATOM 1127 N N . LEU B 1 34 ? -3.281 14.086 6.977 1 95.38 34 LEU B N 1
ATOM 1128 C CA . LEU B 1 34 ? -2.074 14.703 7.512 1 95.38 34 LEU B CA 1
ATOM 1129 C C . LEU B 1 34 ? -1.334 15.477 6.43 1 95.38 34 LEU B C 1
ATOM 1131 O O . LEU B 1 34 ? -1.051 14.938 5.355 1 95.38 34 LEU B O 1
ATOM 1135 N N . GLY B 1 35 ? -1.088 16.688 6.645 1 91.88 35 GLY B N 1
ATOM 1136 C CA . GLY B 1 35 ? -0.12 17.469 5.891 1 91.88 35 GLY B CA 1
ATOM 1137 C C . GLY B 1 35 ? 1.189 17.672 6.629 1 91.88 35 GLY B C 1
ATOM 1138 O O . GLY B 1 35 ? 1.244 18.391 7.621 1 91.88 35 GLY B O 1
ATOM 1139 N N . ALA B 1 36 ? 2.201 16.906 6.113 1 84.69 36 ALA B N 1
ATOM 1140 C CA . ALA B 1 36 ? 3.523 17.047 6.715 1 84.69 36 ALA B CA 1
ATOM 1141 C C . ALA B 1 36 ? 4.434 17.906 5.844 1 84.69 36 ALA B C 1
ATOM 1143 O O . ALA B 1 36 ? 4.488 17.734 4.625 1 84.69 36 ALA B O 1
ATOM 1144 N N . SER B 1 37 ? 4.992 18.938 6.258 1 76.69 37 SER B N 1
ATOM 1145 C CA . SER B 1 37 ? 5.863 19.812 5.48 1 76.69 37 SER B CA 1
ATOM 1146 C C . SER B 1 37 ? 7.156 20.125 6.23 1 76.69 37 SER B C 1
ATOM 1148 O O . SER B 1 37 ? 7.152 20.25 7.457 1 76.69 37 SER B O 1
ATOM 1150 N N . GLU B 1 38 ? 8.156 19.953 5.336 1 70.56 38 GLU B N 1
ATOM 1151 C CA . GLU B 1 38 ? 9.406 20.469 5.871 1 70.56 38 GLU B CA 1
ATOM 1152 C C . GLU B 1 38 ? 9.375 21.984 5.98 1 70.56 38 GLU B C 1
ATOM 1154 O O . GLU B 1 38 ? 8.641 22.656 5.254 1 70.56 38 GLU B O 1
ATOM 1159 N N . PRO B 1 39 ? 10.016 22.469 6.91 1 66.38 39 PRO B N 1
ATOM 1160 C CA . PRO B 1 39 ? 9.984 23.906 7.176 1 66.38 39 PRO B CA 1
ATOM 1161 C C . PRO B 1 39 ? 10.117 24.734 5.902 1 66.38 39 PRO B C 1
ATOM 1163 O O . PRO B 1 39 ? 9.484 25.797 5.781 1 66.38 39 PRO B O 1
ATOM 1166 N N . ASP B 1 40 ? 10.867 24.312 4.887 1 63.94 40 ASP B N 1
ATOM 1167 C CA . ASP B 1 40 ? 11.125 25.172 3.74 1 63.94 40 ASP B CA 1
ATOM 1168 C C . ASP B 1 40 ? 10.148 24.891 2.605 1 63.94 40 ASP B C 1
ATOM 1170 O O . ASP B 1 40 ? 10.219 25.516 1.544 1 63.94 40 ASP B O 1
ATOM 1174 N N . ALA B 1 41 ? 9.266 23.984 2.896 1 64 41 ALA B N 1
ATOM 1175 C CA . ALA B 1 41 ? 8.336 23.641 1.825 1 64 41 ALA B CA 1
ATOM 1176 C C . ALA B 1 41 ? 7.148 24.609 1.798 1 64 41 ALA B C 1
ATOM 1178 O O . ALA B 1 41 ? 6.715 25.094 2.844 1 64 41 ALA B O 1
ATOM 1179 N N . PRO B 1 42 ? 6.754 24.969 0.508 1 62.31 42 PRO B N 1
ATOM 1180 C CA . PRO B 1 42 ? 5.648 25.938 0.453 1 62.31 42 PRO B CA 1
ATOM 1181 C C . PRO B 1 42 ? 4.391 25.422 1.158 1 62.31 42 PRO B C 1
ATOM 1183 O O . PRO B 1 42 ? 4.012 24.266 0.991 1 62.31 42 PRO B O 1
ATOM 1186 N N . GLU B 1 43 ? 3.805 26.125 2.07 1 60.44 43 GLU B N 1
ATOM 1187 C CA . GLU B 1 43 ? 2.615 25.859 2.873 1 60.44 43 GLU B CA 1
ATOM 1188 C C . GLU B 1 43 ? 1.399 25.594 1.986 1 60.44 43 GLU B C 1
ATOM 1190 O O . GLU B 1 43 ? 0.568 24.734 2.295 1 60.44 43 GLU B O 1
ATOM 1195 N N . ARG B 1 44 ? 1.331 26.344 0.84 1 63.72 44 ARG B N 1
ATOM 1196 C CA . ARG B 1 44 ? 0.149 26.312 -0.016 1 63.72 44 ARG B CA 1
ATOM 1197 C C . ARG B 1 44 ? -0.098 24.922 -0.559 1 63.72 44 ARG B C 1
ATOM 1199 O O . ARG B 1 44 ? -1.243 24.469 -0.627 1 63.72 44 ARG B O 1
ATOM 1206 N N . ASP B 1 45 ? 0.865 24.141 -0.703 1 72.69 45 ASP B N 1
ATOM 1207 C CA . ASP B 1 45 ? 0.7 22.828 -1.311 1 72.69 45 ASP B CA 1
ATOM 1208 C C . ASP B 1 45 ? 0.062 21.844 -0.331 1 72.69 45 ASP B C 1
ATOM 1210 O O . ASP B 1 45 ? -0.906 21.156 -0.671 1 72.69 45 ASP B O 1
ATOM 1214 N N . VAL B 1 46 ? 0.403 22.094 0.856 1 76.31 46 VAL B N 1
ATOM 1215 C CA . VAL B 1 46 ? -0.12 21.219 1.897 1 76.31 46 VAL B CA 1
ATOM 1216 C C . VAL B 1 46 ? -1.571 21.578 2.203 1 76.31 46 VAL B C 1
ATOM 1218 O O . VAL B 1 46 ? -2.422 20.703 2.354 1 76.31 46 VAL B O 1
ATOM 1221 N N . GLY B 1 47 ? -1.862 22.859 2.26 1 81.44 47 GLY B N 1
ATOM 1222 C CA . GLY B 1 47 ? -3.219 23.328 2.486 1 81.44 47 GLY B CA 1
ATOM 1223 C C . GLY B 1 47 ? -4.195 22.875 1.414 1 81.44 47 GLY B C 1
ATOM 1224 O O . GLY B 1 47 ? -5.281 22.391 1.723 1 81.44 47 GLY B O 1
ATOM 1225 N N . ASP B 1 48 ? -3.811 23.047 0.198 1 84.94 48 ASP B N 1
ATOM 1226 C CA . ASP B 1 48 ? -4.652 22.641 -0.92 1 84.94 48 ASP B CA 1
ATOM 1227 C C . ASP B 1 48 ? -4.895 21.125 -0.895 1 84.94 48 ASP B C 1
ATOM 1229 O O . ASP B 1 48 ? -6.004 20.672 -1.182 1 84.94 48 ASP B O 1
ATOM 1233 N N . ALA B 1 49 ? -3.865 20.469 -0.548 1 83.31 49 ALA B N 1
ATOM 1234 C CA . ALA B 1 49 ? -3.984 19.016 -0.491 1 83.31 49 ALA B CA 1
ATOM 1235 C C . ALA B 1 49 ? -5 18.578 0.566 1 83.31 49 ALA B C 1
ATOM 1237 O O . ALA B 1 49 ? -5.844 17.719 0.312 1 83.31 49 ALA B O 1
ATOM 1238 N N . ILE B 1 50 ? -4.969 19.203 1.638 1 86.19 50 ILE B N 1
ATOM 1239 C CA . ILE B 1 50 ? -5.879 18.906 2.736 1 86.19 50 ILE B CA 1
ATOM 1240 C C . ILE B 1 50 ? -7.305 19.281 2.344 1 86.19 50 ILE B C 1
ATOM 1242 O O . ILE B 1 50 ? -8.242 18.531 2.617 1 86.19 50 ILE B O 1
ATOM 1246 N N . ASN B 1 51 ? -7.461 20.391 1.693 1 86.94 51 ASN B N 1
ATOM 1247 C CA . ASN B 1 51 ? -8.781 20.859 1.271 1 86.94 51 ASN B CA 1
ATOM 1248 C C . ASN B 1 51 ? -9.43 19.891 0.284 1 86.94 51 ASN B C 1
ATOM 1250 O O . ASN B 1 51 ? -10.633 19.641 0.354 1 86.94 51 ASN B O 1
ATOM 1254 N N . VAL B 1 52 ? -8.68 19.453 -0.571 1 88.38 52 VAL B N 1
ATOM 1255 C CA . VAL B 1 52 ? -9.172 18.484 -1.545 1 88.38 52 VAL B CA 1
ATOM 1256 C C . VAL B 1 52 ? -9.711 17.25 -0.823 1 88.38 52 VAL B C 1
ATOM 1258 O O . VAL B 1 52 ? -10.805 16.766 -1.126 1 88.38 52 VAL B O 1
ATOM 1261 N N . ALA B 1 53 ? -8.938 16.766 0.119 1 88.5 53 ALA B N 1
ATOM 1262 C CA . ALA B 1 53 ? -9.344 15.562 0.855 1 88.5 53 ALA B CA 1
ATOM 1263 C C . ALA B 1 53 ? -10.633 15.805 1.629 1 88.5 53 ALA B C 1
ATOM 1265 O O . ALA B 1 53 ? -11.555 14.984 1.586 1 88.5 53 ALA B O 1
ATOM 1266 N N . ARG B 1 54 ? -10.758 16.922 2.225 1 86.69 54 ARG B N 1
ATOM 1267 C CA . ARG B 1 54 ? -11.938 17.25 3.02 1 86.69 54 ARG B CA 1
ATOM 1268 C C . ARG B 1 54 ? -13.172 17.359 2.139 1 86.69 54 ARG B C 1
ATOM 1270 O O . ARG B 1 54 ? -14.25 16.891 2.512 1 86.69 54 ARG B O 1
ATOM 1277 N N . ALA B 1 55 ? -13 17.906 1.095 1 87.31 55 ALA B N 1
ATOM 1278 C CA . ALA B 1 55 ? -14.125 18.156 0.196 1 87.31 55 ALA B CA 1
ATOM 1279 C C . ALA B 1 55 ? -14.617 16.844 -0.434 1 87.31 55 ALA B C 1
ATOM 1281 O O . ALA B 1 55 ? -15.82 16.656 -0.63 1 87.31 55 ALA B O 1
ATOM 1282 N N . ARG B 1 56 ? -13.781 15.969 -0.604 1 89.81 56 ARG B N 1
ATOM 1283 C CA . ARG B 1 56 ? -14.125 14.797 -1.403 1 89.81 56 ARG B CA 1
ATOM 1284 C C . ARG B 1 56 ? -14.523 13.625 -0.512 1 89.81 56 ARG B C 1
ATOM 1286 O O . ARG B 1 56 ? -15.156 12.672 -0.974 1 89.81 56 ARG B O 1
ATOM 1293 N N . LEU B 1 57 ? -14.156 13.617 0.779 1 88.44 57 LEU B N 1
ATOM 1294 C CA . LEU B 1 57 ? -14.406 12.453 1.63 1 88.44 57 LEU B CA 1
ATOM 1295 C C . LEU B 1 57 ? -15.625 12.688 2.516 1 88.44 57 LEU B C 1
ATOM 1297 O O . LEU B 1 57 ? -15.773 12.039 3.555 1 88.44 57 LEU B O 1
ATOM 1301 N N . ALA B 1 58 ? -16.719 13.406 2.336 1 72.75 58 ALA B N 1
ATOM 1302 C CA . ALA B 1 58 ? -17.828 13.953 3.111 1 72.75 58 ALA B CA 1
ATOM 1303 C C . ALA B 1 58 ? -18.578 12.844 3.848 1 72.75 58 ALA B C 1
ATOM 1305 O O . ALA B 1 58 ? -19.078 13.055 4.953 1 72.75 58 ALA B O 1
ATOM 1306 N N . PRO B 1 59 ? -19 11.625 3.293 1 66.31 59 PRO B N 1
ATOM 1307 C CA . PRO B 1 59 ? -19.781 10.891 4.285 1 66.31 59 PRO B CA 1
ATOM 1308 C C . PRO B 1 59 ? -18.969 10.5 5.516 1 66.31 59 PRO B C 1
ATOM 1310 O O . PRO B 1 59 ? -19.5 10.422 6.621 1 66.31 59 PRO B O 1
ATOM 1313 N N . ALA B 1 60 ? -17.641 10.352 5.473 1 79.12 60 ALA B N 1
ATOM 1314 C CA . ALA B 1 60 ? -16.844 9.898 6.605 1 79.12 60 ALA B CA 1
ATOM 1315 C C . ALA B 1 60 ? -16.422 11.07 7.488 1 79.12 60 ALA B C 1
ATOM 1317 O O . ALA B 1 60 ? -16.453 12.227 7.055 1 79.12 60 ALA B O 1
ATOM 1318 N N . THR B 1 61 ? -16.25 10.828 8.781 1 88.25 61 THR B N 1
ATOM 1319 C CA . THR B 1 61 ? -15.641 11.828 9.641 1 88.25 61 THR B CA 1
ATOM 1320 C C . THR B 1 61 ? -14.203 12.109 9.203 1 88.25 61 THR B C 1
ATOM 1322 O O . THR B 1 61 ? -13.367 11.211 9.188 1 88.25 61 THR B O 1
ATOM 1325 N N . VAL B 1 62 ? -13.984 13.328 8.773 1 92.44 62 VAL B N 1
ATOM 1326 C CA . VAL B 1 62 ? -12.664 13.703 8.289 1 92.44 62 VAL B CA 1
ATOM 1327 C C . VAL B 1 62 ? -12.016 14.688 9.258 1 92.44 62 VAL B C 1
ATOM 1329 O O . VAL B 1 62 ? -12.594 15.719 9.594 1 92.44 62 VAL B O 1
ATOM 1332 N N . TRP B 1 63 ? -10.875 14.297 9.711 1 93.44 63 TRP B N 1
ATOM 1333 C CA . TRP B 1 63 ? -10.031 15.164 10.531 1 93.44 63 TRP B CA 1
ATOM 1334 C C . TRP B 1 63 ? -8.766 15.562 9.781 1 93.44 63 TRP B C 1
ATOM 1336 O O . TRP B 1 63 ? -8.32 14.852 8.875 1 93.44 63 TRP B O 1
ATOM 1346 N N . THR B 1 64 ? -8.273 16.719 10.195 1 92.94 64 THR B N 1
ATOM 1347 C CA . THR B 1 64 ? -7.055 17.172 9.531 1 92.94 64 THR B CA 1
ATOM 1348 C C . THR B 1 64 ? -5.996 17.562 10.562 1 92.94 64 THR B C 1
ATOM 1350 O O . THR B 1 64 ? -6.328 18.016 11.664 1 92.94 64 THR B O 1
ATOM 1353 N N . GLU B 1 65 ? -4.793 17.297 10.203 1 92.12 65 GLU B N 1
ATOM 1354 C CA . GLU B 1 65 ? -3.643 17.641 11.031 1 92.12 65 GLU B CA 1
ATOM 1355 C C . GLU B 1 65 ? -2.473 18.109 10.172 1 92.12 65 GLU B C 1
ATOM 1357 O O . GLU B 1 65 ? -2.242 17.594 9.078 1 92.12 65 GLU B O 1
ATOM 1362 N N . ARG B 1 66 ? -1.783 19.109 10.656 1 91.5 66 ARG B N 1
ATOM 1363 C CA . ARG B 1 66 ? -0.547 19.578 10.031 1 91.5 66 ARG B CA 1
ATOM 1364 C C . ARG B 1 66 ? 0.638 19.406 10.977 1 91.5 66 ARG B C 1
ATOM 1366 O O . ARG B 1 66 ? 0.529 19.688 12.172 1 91.5 66 ARG B O 1
ATOM 1373 N N . ARG B 1 67 ? 1.673 18.922 10.477 1 90.62 67 ARG B N 1
ATOM 1374 C CA . ARG B 1 67 ? 2.895 18.766 11.258 1 90.62 67 ARG B CA 1
ATOM 1375 C C . ARG B 1 67 ? 4.109 19.25 10.477 1 90.62 67 ARG B C 1
ATOM 1377 O O . ARG B 1 67 ? 4.199 19.047 9.266 1 90.62 67 ARG B O 1
ATOM 1384 N N . GLU B 1 68 ? 5.008 19.922 11.211 1 88.31 68 GLU B N 1
ATOM 1385 C CA . GLU B 1 68 ? 6.289 20.328 10.633 1 88.31 68 GLU B CA 1
ATOM 1386 C C . GLU B 1 68 ? 7.398 19.344 11.008 1 88.31 68 GLU B C 1
ATOM 1388 O O . GLU B 1 68 ? 7.445 18.859 12.133 1 88.31 68 GLU B O 1
ATOM 1393 N N . GLY B 1 69 ? 8.234 19.094 10.07 1 88.88 69 GLY B N 1
ATOM 1394 C CA . GLY B 1 69 ? 9.336 18.172 10.328 1 88.88 69 GLY B CA 1
ATOM 1395 C C . GLY B 1 69 ? 9.453 17.078 9.289 1 88.88 69 GLY B C 1
ATOM 1396 O O . GLY B 1 69 ? 9.062 17.266 8.133 1 88.88 69 GLY B O 1
ATOM 1397 N N . ASP B 1 70 ? 10.086 15.984 9.703 1 90.31 70 ASP B N 1
ATOM 1398 C CA . ASP B 1 70 ? 10.289 14.836 8.82 1 90.31 70 ASP B CA 1
ATOM 1399 C C . ASP B 1 70 ? 8.969 14.133 8.523 1 90.31 70 ASP B C 1
ATOM 1401 O O . ASP B 1 70 ? 8.305 13.648 9.438 1 90.31 70 ASP B O 1
ATOM 1405 N N . PRO B 1 71 ? 8.609 14.086 7.352 1 91.5 71 PRO B N 1
ATOM 1406 C CA . PRO B 1 71 ? 7.32 13.484 6.992 1 91.5 71 PRO B CA 1
ATOM 1407 C C . PRO B 1 71 ? 7.203 12.031 7.434 1 91.5 71 PRO B C 1
ATOM 1409 O O . PRO B 1 71 ? 6.129 11.594 7.859 1 91.5 71 PRO B O 1
ATOM 1412 N N . ILE B 1 72 ? 8.266 11.289 7.344 1 94 72 ILE B N 1
ATOM 1413 C CA . ILE B 1 72 ? 8.242 9.875 7.707 1 94 72 ILE B CA 1
ATOM 1414 C C . ILE B 1 72 ? 7.887 9.727 9.188 1 94 72 ILE B C 1
ATOM 1416 O O . ILE B 1 72 ? 6.98 8.969 9.547 1 94 72 ILE B O 1
ATOM 1420 N N . GLU B 1 73 ? 8.547 10.492 9.969 1 95.94 73 GLU B N 1
ATOM 1421 C CA . GLU B 1 73 ? 8.289 10.461 11.406 1 95.94 73 GLU B CA 1
ATOM 1422 C C . GLU B 1 73 ? 6.875 10.938 11.719 1 95.94 73 GLU B C 1
ATOM 1424 O O . GLU B 1 73 ? 6.188 10.336 12.555 1 95.94 73 GLU B O 1
ATOM 1429 N N . ALA B 1 74 ? 6.488 11.953 11.062 1 95.38 74 ALA B N 1
ATOM 1430 C CA . ALA B 1 74 ? 5.156 12.508 11.289 1 95.38 74 ALA B CA 1
ATOM 1431 C C . ALA B 1 74 ? 4.07 11.484 10.961 1 95.38 74 ALA B C 1
ATOM 1433 O O . ALA B 1 74 ? 3.117 11.32 11.727 1 95.38 74 ALA B O 1
ATOM 1434 N N . ILE B 1 75 ? 4.18 10.789 9.914 1 96.56 75 ILE B N 1
ATOM 1435 C CA . ILE B 1 75 ? 3.189 9.812 9.461 1 96.56 75 ILE B CA 1
ATOM 1436 C C . ILE B 1 75 ? 3.143 8.641 10.438 1 96.56 75 ILE B C 1
ATOM 1438 O O . ILE B 1 75 ? 2.068 8.258 10.906 1 96.56 75 ILE B O 1
ATOM 1442 N N . LEU B 1 76 ? 4.324 8.094 10.734 1 97.69 76 LEU B N 1
ATOM 1443 C CA . LEU B 1 76 ? 4.387 6.902 11.57 1 97.69 76 LEU B CA 1
ATOM 1444 C C . LEU B 1 76 ? 3.939 7.211 12.992 1 97.69 76 LEU B C 1
ATOM 1446 O O . LEU B 1 76 ? 3.227 6.418 13.617 1 97.69 76 LEU B O 1
ATOM 1450 N N . ASP B 1 77 ? 4.332 8.352 13.492 1 97.75 77 ASP B N 1
ATOM 1451 C CA . ASP B 1 77 ? 3.928 8.766 14.828 1 97.75 77 ASP B CA 1
ATOM 1452 C C . ASP B 1 77 ? 2.414 8.945 14.914 1 97.75 77 ASP B C 1
ATOM 1454 O O . ASP B 1 77 ? 1.773 8.43 15.836 1 97.75 77 ASP B O 1
ATOM 1458 N N . LEU B 1 78 ? 1.859 9.656 13.969 1 97.75 78 LEU B N 1
ATOM 1459 C CA . LEU B 1 78 ? 0.421 9.898 14 1 97.75 78 LEU B CA 1
ATOM 1460 C C . LEU B 1 78 ? -0.354 8.602 13.812 1 97.75 78 LEU B C 1
ATOM 1462 O O . LEU B 1 78 ? -1.388 8.391 14.453 1 97.75 78 LEU B O 1
ATOM 1466 N N . ALA B 1 79 ? 0.093 7.781 12.938 1 98.06 79 ALA B N 1
ATOM 1467 C CA . ALA B 1 79 ? -0.55 6.484 12.742 1 98.06 79 ALA B CA 1
ATOM 1468 C C . ALA B 1 79 ? -0.68 5.734 14.062 1 98.06 79 ALA B C 1
ATOM 1470 O O . ALA B 1 79 ? -1.725 5.145 14.352 1 98.06 79 ALA B O 1
ATOM 1471 N N . SER B 1 80 ? 0.419 5.719 14.797 1 98 80 SER B N 1
ATOM 1472 C CA . SER B 1 80 ? 0.429 5.055 16.094 1 98 80 SER B CA 1
ATOM 1473 C C . SER B 1 80 ? -0.501 5.754 17.078 1 98 80 SER B C 1
ATOM 1475 O O . SER B 1 80 ? -1.265 5.102 17.797 1 98 80 SER B O 1
ATOM 1477 N N . GLU B 1 81 ? -0.468 7.039 17.125 1 98 81 GLU B N 1
ATOM 1478 C CA . GLU B 1 81 ? -1.254 7.852 18.047 1 98 81 GLU B CA 1
ATOM 1479 C C . GLU B 1 81 ? -2.748 7.598 17.875 1 98 81 GLU B C 1
ATOM 1481 O O . GLU B 1 81 ? -3.49 7.527 18.859 1 98 81 GLU B O 1
ATOM 1486 N N . ILE B 1 82 ? -3.191 7.438 16.672 1 97.5 82 ILE B N 1
ATOM 1487 C CA . ILE B 1 82 ? -4.629 7.352 16.422 1 97.5 82 ILE B CA 1
ATOM 1488 C C . ILE B 1 82 ? -5.023 5.895 16.188 1 97.5 82 ILE B C 1
ATOM 1490 O O . ILE B 1 82 ? -6.172 5.605 15.844 1 97.5 82 ILE B O 1
ATOM 1494 N N . ASP B 1 83 ? -4.031 5.016 16.281 1 97.69 83 ASP B N 1
ATOM 1495 C CA . ASP B 1 83 ? -4.246 3.594 16.031 1 97.69 83 ASP B CA 1
ATOM 1496 C C . ASP B 1 83 ? -4.883 3.369 14.664 1 97.69 83 ASP B C 1
ATOM 1498 O O . ASP B 1 83 ? -5.91 2.695 14.562 1 97.69 83 ASP B O 1
ATOM 1502 N N . ALA B 1 84 ? -4.285 3.967 13.648 1 98.12 84 ALA B N 1
ATOM 1503 C CA . ALA B 1 84 ? -4.801 3.852 12.281 1 98.12 84 ALA B CA 1
ATOM 1504 C C . ALA B 1 84 ? -4.844 2.393 11.836 1 98.12 84 ALA B C 1
ATOM 1506 O O . ALA B 1 84 ? -3.928 1.621 12.125 1 98.12 84 ALA B O 1
ATOM 1507 N N . ASP B 1 85 ? -5.887 2.037 11.117 1 97.25 85 ASP B N 1
ATOM 1508 C CA . ASP B 1 85 ? -6.008 0.686 10.586 1 97.25 85 ASP B CA 1
ATOM 1509 C C . ASP B 1 85 ? -5.32 0.569 9.227 1 97.25 85 ASP B C 1
ATOM 1511 O O . ASP B 1 85 ? -4.91 -0.522 8.82 1 97.25 85 ASP B O 1
ATOM 1515 N N . GLU B 1 86 ? -5.18 1.686 8.523 1 98 86 GLU B N 1
ATOM 1516 C CA . GLU B 1 86 ? -4.633 1.703 7.172 1 98 86 GLU B CA 1
ATOM 1517 C C . GLU B 1 86 ? -4.051 3.072 6.832 1 98 86 GLU B C 1
ATOM 1519 O O . GLU B 1 86 ? -4.645 4.102 7.156 1 98 86 GLU B O 1
ATOM 1524 N N . LEU B 1 87 ? -2.881 3.047 6.27 1 98.19 87 LEU B N 1
ATOM 1525 C CA . LEU B 1 87 ? -2.215 4.273 5.848 1 98.19 87 LEU B CA 1
ATOM 1526 C C . LEU B 1 87 ? -2.271 4.426 4.332 1 98.19 87 LEU B C 1
ATOM 1528 O O . LEU B 1 87 ? -2.076 3.455 3.596 1 98.19 87 LEU B O 1
ATOM 1532 N N . LEU B 1 88 ? -2.531 5.641 3.871 1 97.69 88 LEU B N 1
ATOM 1533 C CA . LEU B 1 88 ? -2.482 5.965 2.449 1 97.69 88 LEU B CA 1
ATOM 1534 C C . LEU B 1 88 ? -1.384 6.98 2.16 1 97.69 88 LEU B C 1
ATOM 1536 O O . LEU B 1 88 ? -1.333 8.039 2.787 1 97.69 88 LEU B O 1
ATOM 1540 N N . VAL B 1 89 ? -0.496 6.613 1.237 1 95.56 89 VAL B N 1
ATOM 1541 C CA . VAL B 1 89 ? 0.587 7.5 0.823 1 95.56 89 VAL B CA 1
ATOM 1542 C C . VAL B 1 89 ? 0.639 7.578 -0.701 1 95.56 89 VAL B C 1
ATOM 1544 O O . VAL B 1 89 ? 0.198 6.652 -1.39 1 95.56 89 VAL B O 1
ATOM 1547 N N . GLY B 1 90 ? 1.115 8.664 -1.177 1 93.44 90 GLY B N 1
ATOM 1548 C CA . GLY B 1 90 ? 1.364 8.773 -2.605 1 93.44 90 GLY B CA 1
ATOM 1549 C C . GLY B 1 90 ? 2.672 8.141 -3.035 1 93.44 90 GLY B C 1
ATOM 1550 O O . GLY B 1 90 ? 3.637 8.109 -2.268 1 93.44 90 GLY B O 1
ATOM 1551 N N . ARG B 1 91 ? 2.648 7.629 -4.281 1 88.38 91 ARG B N 1
ATOM 1552 C CA . ARG B 1 91 ? 3.826 6.973 -4.84 1 88.38 91 ARG B CA 1
ATOM 1553 C C . ARG B 1 91 ? 4.984 7.953 -4.977 1 88.38 91 ARG B C 1
ATOM 1555 O O . ARG B 1 91 ? 6.121 7.633 -4.625 1 88.38 91 ARG B O 1
ATOM 1562 N N . ARG B 1 92 ? 4.723 9.016 -5.859 1 72.31 92 ARG B N 1
ATOM 1563 C CA . ARG B 1 92 ? 5.812 9.898 -6.25 1 72.31 92 ARG B CA 1
ATOM 1564 C C . ARG B 1 92 ? 5.723 11.234 -5.52 1 72.31 92 ARG B C 1
ATOM 1566 O O . ARG B 1 92 ? 4.633 11.781 -5.348 1 72.31 92 ARG B O 1
ATOM 1573 N N . ARG B 1 93 ? 6.664 11.68 -4.609 1 58.75 93 ARG B N 1
ATOM 1574 C CA . ARG B 1 93 ? 6.695 13.133 -4.512 1 58.75 93 ARG B CA 1
ATOM 1575 C C . ARG B 1 93 ? 7.461 13.75 -5.676 1 58.75 93 ARG B C 1
ATOM 1577 O O . ARG B 1 93 ? 7.094 14.812 -6.176 1 58.75 93 ARG B O 1
ATOM 1584 N N . GLY B 1 94 ? 8.961 13.203 -5.891 1 52.53 94 GLY B N 1
ATOM 1585 C CA . GLY B 1 94 ? 9.914 13.969 -6.684 1 52.53 94 GLY B CA 1
ATOM 1586 C C . GLY B 1 94 ? 10.305 13.266 -7.973 1 52.53 94 GLY B C 1
ATOM 1587 O O . GLY B 1 94 ? 10.039 12.078 -8.148 1 52.53 94 GLY B O 1
ATOM 1588 N N . ASP B 1 95 ? 10.594 14 -9.094 1 49.12 95 ASP B N 1
ATOM 1589 C CA . ASP B 1 95 ? 11.086 13.719 -10.438 1 49.12 95 ASP B CA 1
ATOM 1590 C C . ASP B 1 95 ? 12.109 12.586 -10.43 1 49.12 95 ASP B C 1
ATOM 1592 O O . ASP B 1 95 ? 12.422 12.008 -11.469 1 49.12 95 ASP B O 1
ATOM 1596 N N . HIS B 1 96 ? 12.93 12.445 -9.391 1 46.78 96 HIS B N 1
ATOM 1597 C CA . HIS B 1 96 ? 14.266 11.883 -9.594 1 46.78 96 HIS B CA 1
ATOM 1598 C C . HIS B 1 96 ? 14.32 10.422 -9.164 1 46.78 96 HIS B C 1
ATOM 1600 O O . HIS B 1 96 ? 15.398 9.828 -9.109 1 46.78 96 HIS B O 1
ATOM 1606 N N . GLU B 1 97 ? 13.305 9.75 -8.781 1 55.31 97 GLU B N 1
ATOM 1607 C CA . GLU B 1 97 ? 13.711 8.461 -8.234 1 55.31 97 GLU B CA 1
ATOM 1608 C C . GLU B 1 97 ? 13.555 7.344 -9.266 1 55.31 97 GLU B C 1
ATOM 1610 O O . GLU B 1 97 ? 12.641 7.383 -10.086 1 55.31 97 GLU B O 1
ATOM 1615 N N . ALA B 1 98 ? 14.57 6.617 -9.359 1 52.47 98 ALA B N 1
ATOM 1616 C CA . ALA B 1 98 ? 14.836 5.586 -10.359 1 52.47 98 ALA B CA 1
ATOM 1617 C C . ALA B 1 98 ? 13.68 4.598 -10.445 1 52.47 98 ALA B C 1
ATOM 1619 O O . ALA B 1 98 ? 13.328 4.133 -11.531 1 52.47 98 ALA B O 1
ATOM 1620 N N . ASP B 1 99 ? 13.141 4.254 -9.258 1 62.59 99 ASP B N 1
ATOM 1621 C CA . ASP B 1 99 ? 12.234 3.111 -9.336 1 62.59 99 ASP B CA 1
ATOM 1622 C C . ASP B 1 99 ? 10.781 3.559 -9.242 1 62.59 99 ASP B C 1
ATOM 1624 O O . ASP B 1 99 ? 9.875 2.727 -9.164 1 62.59 99 ASP B O 1
ATOM 1628 N N . GLY B 1 100 ? 10.594 4.875 -9.148 1 82.06 100 GLY B N 1
ATOM 1629 C CA . GLY B 1 100 ? 9.266 5.465 -9.234 1 82.06 100 GLY B CA 1
ATOM 1630 C C . GLY B 1 100 ? 8.578 5.594 -7.895 1 82.06 100 GLY B C 1
ATOM 1631 O O . GLY B 1 100 ? 7.539 6.246 -7.781 1 82.06 100 GLY B O 1
ATOM 1632 N N . LEU B 1 101 ? 9.219 4.926 -6.855 1 88.44 101 LEU B N 1
ATOM 1633 C CA . LEU B 1 101 ? 8.656 5.078 -5.52 1 88.44 101 LEU B CA 1
ATOM 1634 C C . LEU B 1 101 ? 9.422 6.125 -4.719 1 88.44 101 LEU B C 1
ATOM 1636 O O . LEU B 1 101 ? 10.648 6.027 -4.578 1 88.44 101 LEU B O 1
ATOM 1640 N N . GLY B 1 102 ? 8.805 7.059 -4.238 1 88.69 102 GLY B N 1
ATOM 1641 C CA . GLY B 1 102 ? 9.438 8.094 -3.432 1 88.69 102 GLY B CA 1
ATOM 1642 C C . GLY B 1 102 ? 9.992 7.566 -2.119 1 88.69 102 GLY B C 1
ATOM 1643 O O . GLY B 1 102 ? 9.5 6.57 -1.587 1 88.69 102 GLY B O 1
ATOM 1644 N N . SER B 1 103 ? 10.914 8.227 -1.615 1 87.56 103 SER B N 1
ATOM 1645 C CA . SER B 1 103 ? 11.625 7.812 -0.41 1 87.56 103 SER B CA 1
ATOM 1646 C C . SER B 1 103 ? 10.688 7.766 0.794 1 87.56 103 SER B C 1
ATOM 1648 O O . SER B 1 103 ? 10.797 6.875 1.64 1 87.56 103 SER B O 1
ATOM 1650 N N . THR B 1 104 ? 9.766 8.734 0.912 1 90.12 104 THR B N 1
ATOM 1651 C CA . THR B 1 104 ? 8.836 8.75 2.033 1 90.12 104 THR B CA 1
ATOM 1652 C C . THR B 1 104 ? 7.902 7.539 1.976 1 90.12 104 THR B C 1
ATOM 1654 O O . THR B 1 104 ? 7.711 6.848 2.98 1 90.12 104 THR B O 1
ATOM 1657 N N . ALA B 1 105 ? 7.375 7.316 0.837 1 92.94 105 ALA B N 1
ATOM 1658 C CA . ALA B 1 105 ? 6.484 6.172 0.672 1 92.94 105 ALA B CA 1
ATOM 1659 C C . ALA B 1 105 ? 7.207 4.863 0.98 1 92.94 105 ALA B C 1
ATOM 1661 O O . ALA B 1 105 ? 6.664 3.99 1.66 1 92.94 105 ALA B O 1
ATOM 1662 N N . ALA B 1 106 ? 8.422 4.746 0.515 1 91.56 106 ALA B N 1
ATOM 1663 C CA . ALA B 1 106 ? 9.211 3.541 0.745 1 91.56 106 ALA B CA 1
ATOM 1664 C C . ALA B 1 106 ? 9.477 3.334 2.232 1 91.56 106 ALA B C 1
ATOM 1666 O O . ALA B 1 106 ? 9.312 2.229 2.752 1 91.56 106 ALA B O 1
ATOM 1667 N N . ALA B 1 107 ? 9.883 4.367 2.85 1 92.25 107 ALA B N 1
ATOM 1668 C CA . ALA B 1 107 ? 10.211 4.289 4.27 1 92.25 107 ALA B CA 1
ATOM 1669 C C . ALA B 1 107 ? 8.969 3.949 5.102 1 92.25 107 ALA B C 1
ATOM 1671 O O . ALA B 1 107 ? 9.031 3.1 5.992 1 92.25 107 ALA B O 1
ATOM 1672 N N . VAL B 1 108 ? 7.852 4.566 4.809 1 95.12 108 VAL B N 1
ATOM 1673 C CA . VAL B 1 108 ? 6.621 4.328 5.555 1 95.12 108 VAL B CA 1
ATOM 1674 C C . VAL B 1 108 ? 6.152 2.891 5.332 1 95.12 108 VAL B C 1
ATOM 1676 O O . VAL B 1 108 ? 5.836 2.18 6.289 1 95.12 108 VAL B O 1
ATOM 1679 N N . ALA B 1 109 ? 6.172 2.461 4.125 1 94.88 109 ALA B N 1
ATOM 1680 C CA . ALA B 1 109 ? 5.758 1.093 3.82 1 94.88 109 ALA B CA 1
ATOM 1681 C C . ALA B 1 109 ? 6.688 0.078 4.48 1 94.88 109 ALA B C 1
ATOM 1683 O O . ALA B 1 109 ? 6.25 -1.005 4.879 1 94.88 109 ALA B O 1
ATOM 1684 N N . GLY B 1 110 ? 7.93 0.412 4.582 1 93.19 110 GLY B N 1
ATOM 1685 C CA . GLY B 1 110 ? 8.93 -0.484 5.145 1 93.19 110 GLY B CA 1
ATOM 1686 C C . GLY B 1 110 ? 8.891 -0.538 6.66 1 93.19 110 GLY B C 1
ATOM 1687 O O . GLY B 1 110 ? 9.375 -1.499 7.266 1 93.19 110 GLY B O 1
ATOM 1688 N N . GLU B 1 111 ? 8.25 0.433 7.32 1 94.19 111 GLU B N 1
ATOM 1689 C CA . GLU B 1 111 ? 8.367 0.552 8.773 1 94.19 111 GLU B CA 1
ATOM 1690 C C . GLU B 1 111 ? 7.008 0.433 9.445 1 94.19 111 GLU B C 1
ATOM 1692 O O . GLU B 1 111 ? 6.922 0.096 10.633 1 94.19 111 GLU B O 1
ATOM 1697 N N . ALA B 1 112 ? 5.961 0.742 8.727 1 95.88 112 ALA B N 1
ATOM 1698 C CA . ALA B 1 112 ? 4.633 0.765 9.328 1 95.88 112 ALA B CA 1
ATOM 1699 C C . ALA B 1 112 ? 4.246 -0.614 9.859 1 95.88 112 ALA B C 1
ATOM 1701 O O . ALA B 1 112 ? 4.613 -1.636 9.273 1 95.88 112 ALA B O 1
ATOM 1702 N N . THR B 1 113 ? 3.449 -0.641 10.891 1 94.88 113 THR B N 1
ATOM 1703 C CA . THR B 1 113 ? 2.965 -1.89 11.469 1 94.88 113 THR B CA 1
ATOM 1704 C C . THR B 1 113 ? 1.552 -2.197 10.977 1 94.88 113 THR B C 1
ATOM 1706 O O . THR B 1 113 ? 0.963 -3.211 11.367 1 94.88 113 THR B O 1
ATOM 1709 N N . ARG B 1 114 ? 1.04 -1.302 10.188 1 97.12 114 ARG B N 1
ATOM 1710 C CA . ARG B 1 114 ? -0.273 -1.431 9.562 1 97.12 114 ARG B CA 1
ATOM 1711 C C . ARG B 1 114 ? -0.156 -1.453 8.039 1 97.12 114 ARG B C 1
ATOM 1713 O O . ARG B 1 114 ? 0.854 -1.017 7.484 1 97.12 114 ARG B O 1
ATOM 1720 N N . PRO B 1 115 ? -1.205 -1.945 7.367 1 97.88 115 PRO B N 1
ATOM 1721 C CA . PRO B 1 115 ? -1.167 -1.911 5.902 1 97.88 115 PRO B CA 1
ATOM 1722 C C . PRO B 1 115 ? -1 -0.497 5.348 1 97.88 115 PRO B C 1
ATOM 1724 O O . PRO B 1 115 ? -1.585 0.45 5.879 1 97.88 115 PRO B O 1
ATOM 1727 N N . VAL B 1 116 ? -0.142 -0.389 4.34 1 97.94 116 VAL B N 1
ATOM 1728 C CA . VAL B 1 116 ? 0.097 0.882 3.664 1 97.94 116 VAL B CA 1
ATOM 1729 C C . VAL B 1 116 ? -0.364 0.791 2.211 1 97.94 116 VAL B C 1
ATOM 1731 O O . VAL B 1 116 ? 0.087 -0.079 1.464 1 97.94 116 VAL B O 1
ATOM 1734 N N . VAL B 1 117 ? -1.231 1.676 1.858 1 98.19 117 VAL B N 1
ATOM 1735 C CA . VAL B 1 117 ? -1.684 1.76 0.473 1 98.19 117 VAL B CA 1
ATOM 1736 C C . VAL B 1 117 ? -0.896 2.84 -0.264 1 98.19 117 VAL B C 1
ATOM 1738 O O . VAL B 1 117 ? -0.933 4.012 0.116 1 98.19 117 VAL B O 1
ATOM 1741 N N . VAL B 1 118 ? -0.186 2.418 -1.228 1 96.88 118 VAL B N 1
ATOM 1742 C CA . VAL B 1 118 ? 0.474 3.354 -2.131 1 96.88 118 VAL B CA 1
ATOM 1743 C C . VAL B 1 118 ? -0.432 3.646 -3.324 1 96.88 118 VAL B C 1
ATOM 1745 O O . VAL B 1 118 ? -0.692 2.764 -4.145 1 96.88 118 VAL B O 1
ATOM 1748 N N . VAL B 1 119 ? -0.884 4.852 -3.4 1 96.44 119 VAL B N 1
ATOM 1749 C CA . VAL B 1 119 ? -1.794 5.223 -4.48 1 96.44 119 VAL B CA 1
ATOM 1750 C C . VAL B 1 119 ? -1.005 5.836 -5.633 1 96.44 119 VAL B C 1
ATOM 1752 O O . VAL B 1 119 ? -0.087 6.629 -5.414 1 96.44 119 VAL B O 1
ATOM 1755 N N . PRO B 1 120 ? -1.371 5.395 -6.805 1 90.56 120 PRO B N 1
ATOM 1756 C CA . PRO B 1 120 ? -0.684 5.984 -7.957 1 90.56 120 PRO B CA 1
ATOM 1757 C C . PRO B 1 120 ? -1.184 7.387 -8.289 1 90.56 120 PRO B C 1
ATOM 1759 O O . PRO B 1 120 ? -2.369 7.684 -8.117 1 90.56 120 PRO B O 1
ATOM 1762 N N . THR B 1 121 ? -0.246 8.352 -8.43 1 77 121 THR B N 1
ATOM 1763 C CA . THR B 1 121 ? -0.624 9.719 -8.773 1 77 121 THR B CA 1
ATOM 1764 C C . THR B 1 121 ? -0.394 9.992 -10.258 1 77 121 THR B C 1
ATOM 1766 O O . THR B 1 121 ? 0.438 9.344 -10.891 1 77 121 THR B O 1
#

Sequence (242 aa):
MTTYLLSSASVHTSAAACDYLADRLDADDTVMVLGASEPDAPERDVGDAINVARARLAPATVWTERREGDPIEAILDLASEIDADELLVGRRRGDHEADGLGSTAAAVAGEATRPVVVVPTMTTYLLSSASVHTSAAACDYLADRLDADDTVMVLGASEPDAPERDVGDAINVARARLAPATVWTERREGDPIEAILDLASEIDADELLVGRRRGDHEADGLGSTAAAVAGEATRPVVVVPT

Organism: NCBI:txid2841257

Secondary structure (DSSP, 8-state):
--EEEEE--SHHHHHHHHHHHHTT--TT-EEEEEEEE-TTS-HHHHHHHHHHHHHHSTTSEEEEEEEES-HHHHHHHHHHHTT-SEEEEES-SSTT-TTS--HHHHHHHHH-SS-EEEE--/--EEEEE--SHHHHHHHHHHHHTT--TT-EEEEEEEE-TTS-HHHHHHHHHHHHHH-TTSEEEEEEEES-HHHHHHHHHHHTT-SEEEEES-SSTT-TTS--HHHHHHHHH-SS-EEEE--

Radius of gyration: 17.31 Å; Cα contacts (8 Å, |Δi|>4): 558; chains: 2; bounding box: 39×52×36 Å